Protein AF-A0AAV8HLK8-F1 (afdb_monomer)

InterPro domains:
  IPR004843 Calcineurin-like, phosphoesterase domain [PF00149] (134-320)
  IPR008963 Purple acid phosphatase-like, N-terminal [SSF49363] (26-127)
  IPR015914 Purple acid phosphatase, N-terminal [PF16656] (38-125)
  IPR029052 Metallo-dependent phosphatase-like [G3DSA:3.60.21.10] (129-320)
  IPR029052 Metallo-dependent phosphatase-like [SSF56300] (132-320)
  IPR039331 Purple acid phosphatase-like [PTHR22953] (13-319)
  IPR041792 Purple acid phosphatase, metallophosphatase domain [cd00839] (131-320)

Secondary structure (DSSP, 8-state):
------------------PPPPPPPBP-PPP-S-TTS-EEEEEEEETTTEEEEEEEES-TTS--EEEEESBTTB--EEEE-EEE--EETTEE--EEEEEEE-S--TT-EEEEEETT-S--EEEEPPPSSS---EEE--S--SBHHHHHHHHHHTTS--SEEEEES--S--TT-THHHHHHHHHHHHHHTTS-EEEE--GGGT---TT-TT--TTHHHHHH---STTTTT-S-TTSEEEEETTTEEEEE--TTS--STTSHHHHHHHHHHTT--TTT--EEEEE-SS-SS--SSTTTTTTHHHHHHHHHHHHHTT-SEEE----

Organism: NCBI:txid906938

Foldseek 3Di:
DDDDDDDDDPPPPPPDDDDDDPDFAFFFADDPDDQLAWALWFWADAAQQKIKTKTFGQPPPQFLKKFKDQDPPDGPDMWGFDWDWDDQPPDTGGIMHITIDDSHDAQGKMWMDGSPDDDIDIAHHHHLADDAFEAEDELQAGGPVNVVVVVVVVVPPHAEYEYEENQHLCLSVVSSVRRSSRRCCVPRNHHHYAYAYDPSQQSDDPVDPVDHGNRSVCNRPQHNAVVQVQPDSRWGWHDGNQAAIETRHHPPADQACVDSRVVSLLVSLVPDDCVRHVAYEYEHEQDCDDPDPFSPNVCVVNCVHCVVVCVVSVHPYYDYDRD

Structure (mmCIF, N/CA/C/O backbone):
data_AF-A0AAV8HLK8-F1
#
_entry.id   AF-A0AAV8HLK8-F1
#
loop_
_atom_site.group_PDB
_atom_site.id
_atom_site.type_symbol
_atom_site.label_atom_id
_atom_site.label_alt_id
_atom_site.label_comp_id
_atom_site.label_asym_id
_atom_site.label_entity_id
_atom_site.label_seq_id
_atom_site.pdbx_PDB_ins_code
_atom_site.Cartn_x
_atom_site.Cartn_y
_atom_site.Cartn_z
_atom_site.occupancy
_atom_site.B_iso_or_equiv
_atom_site.auth_seq_id
_atom_site.auth_comp_id
_atom_site.auth_asym_id
_atom_site.auth_atom_id
_atom_site.pdbx_PDB_model_num
ATOM 1 N N . MET A 1 1 ? -25.609 31.700 -64.195 1.00 39.34 1 MET A N 1
ATOM 2 C CA . MET A 1 1 ? -24.308 32.036 -63.582 1.00 39.34 1 MET A CA 1
ATOM 3 C C . MET A 1 1 ? -24.494 31.897 -62.074 1.00 39.34 1 MET A C 1
ATOM 5 O O . MET A 1 1 ? -25.067 32.785 -61.464 1.00 39.34 1 MET A O 1
ATOM 9 N N . PHE A 1 2 ? -24.184 30.725 -61.515 1.00 29.78 2 PHE A N 1
ATOM 10 C CA . PHE A 1 2 ? -24.300 30.436 -60.078 1.00 29.78 2 PHE A CA 1
ATOM 11 C C . PHE A 1 2 ? -22.928 30.661 -59.426 1.00 29.78 2 PHE A C 1
ATOM 13 O O . PHE A 1 2 ? -21.954 30.119 -59.953 1.00 29.78 2 PHE A O 1
ATOM 20 N N . PRO A 1 3 ? -22.806 31.422 -58.325 1.00 41.50 3 PRO A N 1
ATOM 21 C CA . PRO A 1 3 ? -21.553 31.499 -57.595 1.00 41.50 3 PRO A CA 1
ATOM 22 C C . PRO A 1 3 ? -21.452 30.303 -56.642 1.00 41.50 3 PRO A C 1
ATOM 24 O O . PRO A 1 3 ? -22.324 30.074 -55.806 1.00 41.50 3 PRO A O 1
ATOM 27 N N . ILE A 1 4 ? -20.382 29.526 -56.791 1.00 39.03 4 ILE A N 1
ATOM 28 C CA . ILE A 1 4 ? -19.989 28.480 -55.847 1.00 39.03 4 ILE A CA 1
ATOM 29 C C . ILE A 1 4 ? -19.306 29.180 -54.669 1.00 39.03 4 ILE A C 1
ATOM 31 O O . ILE A 1 4 ? -18.246 29.784 -54.832 1.00 39.03 4 ILE A O 1
ATOM 35 N N . LEU A 1 5 ? -19.929 29.126 -53.493 1.00 34.62 5 LEU A N 1
ATOM 36 C CA . LEU A 1 5 ? -19.349 29.608 -52.244 1.00 34.62 5 LEU A CA 1
ATOM 37 C C . LEU A 1 5 ? -18.450 28.502 -51.673 1.00 34.62 5 LEU A C 1
ATOM 39 O O . LEU A 1 5 ? -18.944 27.480 -51.200 1.00 34.62 5 LEU A O 1
ATOM 43 N N . TYR A 1 6 ? -17.132 28.687 -51.728 1.00 36.38 6 TYR A N 1
ATOM 44 C CA . TYR A 1 6 ? -16.192 27.824 -51.014 1.00 36.38 6 TYR A CA 1
ATOM 45 C C . TYR A 1 6 ? -16.222 28.181 -49.523 1.00 36.38 6 TYR A C 1
ATOM 47 O O . TYR A 1 6 ? -15.690 29.213 -49.116 1.00 36.38 6 TYR A O 1
ATOM 55 N N . LEU A 1 7 ? -16.841 27.328 -48.704 1.00 39.91 7 LEU A N 1
ATOM 56 C CA . LEU A 1 7 ? -16.632 27.346 -47.258 1.00 39.91 7 LEU A CA 1
ATOM 57 C C . LEU A 1 7 ? -15.252 26.749 -46.956 1.00 39.91 7 LEU A C 1
ATOM 59 O O . LEU A 1 7 ? -15.049 25.539 -47.039 1.00 39.91 7 LEU A O 1
ATOM 63 N N . LEU A 1 8 ? -14.304 27.611 -46.595 1.00 37.50 8 LEU A N 1
ATOM 64 C CA . LEU A 1 8 ? -13.069 27.215 -45.927 1.00 37.50 8 LEU A CA 1
ATOM 65 C C . LEU A 1 8 ? -13.411 26.804 -44.490 1.00 37.50 8 LEU A C 1
ATOM 67 O O . LEU A 1 8 ? -13.633 27.651 -43.627 1.00 37.50 8 LEU A O 1
ATOM 71 N N . PHE A 1 9 ? -13.453 25.498 -44.233 1.00 41.06 9 PHE A N 1
ATOM 72 C CA . PHE A 1 9 ? -13.377 24.975 -42.873 1.00 41.06 9 PHE A CA 1
ATOM 73 C C . PHE A 1 9 ? -11.948 25.180 -42.366 1.00 41.06 9 PHE A C 1
ATOM 75 O O . PHE A 1 9 ? -11.034 24.449 -42.739 1.00 41.06 9 PHE A O 1
ATOM 82 N N . ALA A 1 10 ? -11.749 26.187 -41.518 1.00 41.44 10 ALA A N 1
ATOM 83 C CA . ALA A 1 10 ? -10.557 26.264 -40.692 1.00 41.44 10 ALA A CA 1
ATOM 84 C C . ALA A 1 10 ? -10.666 25.177 -39.615 1.00 41.44 10 ALA A C 1
ATOM 86 O O . ALA A 1 10 ? -11.331 25.351 -38.595 1.00 41.44 10 ALA A O 1
ATOM 87 N N . THR A 1 11 ? -10.040 24.027 -39.852 1.00 46.44 11 THR A N 1
ATOM 88 C CA . THR A 1 11 ? -9.737 23.073 -38.787 1.00 46.44 11 THR A CA 1
ATOM 89 C C . THR A 1 11 ? -8.757 23.745 -37.835 1.00 46.44 11 THR A C 1
ATOM 91 O O . THR A 1 11 ? -7.576 23.890 -38.152 1.00 46.44 11 THR A O 1
ATOM 94 N N . VAL A 1 12 ? -9.244 24.178 -36.673 1.00 43.91 12 VAL A N 1
ATOM 95 C CA . VAL A 1 12 ? -8.377 24.510 -35.542 1.00 43.91 12 VAL A CA 1
ATOM 96 C C . VAL A 1 12 ? -7.781 23.191 -35.061 1.00 43.91 12 VAL A C 1
ATOM 98 O O . VAL A 1 12 ? -8.391 22.456 -34.290 1.00 43.91 12 VAL A O 1
ATOM 101 N N . LEU A 1 13 ? -6.602 22.852 -35.582 1.00 45.31 13 LEU A N 1
ATOM 102 C CA . LEU A 1 13 ? -5.735 21.857 -34.969 1.00 45.31 13 LEU A CA 1
ATOM 103 C C . LEU A 1 13 ? -5.284 22.450 -33.637 1.00 45.31 13 LEU A C 1
ATOM 105 O O . LEU A 1 13 ? -4.469 23.372 -33.599 1.00 45.31 13 LEU A O 1
ATOM 109 N N . CYS A 1 14 ? -5.861 21.963 -32.544 1.00 45.97 14 CYS A N 1
ATOM 110 C CA . CYS A 1 14 ? -5.407 22.299 -31.205 1.00 45.97 14 CYS A CA 1
ATOM 111 C C . CYS A 1 14 ? -4.072 21.570 -30.961 1.00 45.97 14 CYS A C 1
ATOM 113 O O . CYS A 1 14 ? -4.032 20.526 -30.324 1.00 45.97 14 CYS A O 1
ATOM 115 N N . ASN A 1 15 ? -2.977 22.105 -31.510 1.00 52.34 15 ASN A N 1
ATOM 116 C CA . ASN A 1 15 ? -1.601 21.691 -31.213 1.00 52.34 15 ASN A CA 1
ATOM 117 C C . ASN A 1 15 ? -1.165 22.256 -29.849 1.00 52.34 15 ASN A C 1
ATOM 119 O O . ASN A 1 15 ? -0.221 23.038 -29.761 1.00 52.34 15 ASN A O 1
ATOM 123 N N . GLY A 1 16 ? -1.890 21.927 -28.783 1.00 57.03 16 GLY A N 1
ATOM 124 C CA . GLY A 1 16 ? -1.427 22.205 -27.429 1.00 57.03 16 GLY A CA 1
ATOM 125 C C . GLY A 1 16 ? -0.649 21.004 -26.919 1.00 57.03 16 GLY A C 1
ATOM 126 O O . GLY A 1 16 ? -1.273 20.028 -26.514 1.00 57.03 16 GLY A O 1
ATOM 127 N N . GLU A 1 17 ? 0.686 21.053 -26.935 1.00 68.38 17 GLU A N 1
ATOM 128 C CA . GLU A 1 17 ? 1.472 20.151 -26.086 1.00 68.38 17 GLU A CA 1
ATOM 129 C C . GLU A 1 17 ? 1.005 20.336 -24.636 1.00 68.38 17 GLU A C 1
ATOM 131 O O . GLU A 1 17 ? 0.860 21.466 -24.158 1.00 68.38 17 GLU A O 1
ATOM 136 N N . PHE A 1 18 ? 0.725 19.233 -23.938 1.00 73.75 18 PHE A N 1
ATOM 137 C CA . PHE A 1 18 ? 0.420 19.290 -22.515 1.00 73.75 18 PHE A CA 1
ATOM 138 C C . PHE A 1 18 ? 1.648 19.832 -21.775 1.00 73.75 18 PHE A C 1
ATOM 140 O O . PHE A 1 18 ? 2.677 19.165 -21.682 1.00 73.75 18 PHE A O 1
ATOM 147 N N . MET A 1 19 ? 1.546 21.050 -21.247 1.00 75.19 19 MET A N 1
ATOM 148 C CA . MET A 1 19 ? 2.549 21.597 -20.341 1.00 75.19 19 MET A CA 1
ATOM 149 C C . MET A 1 19 ? 2.192 21.194 -18.915 1.00 75.19 19 MET A C 1
ATOM 151 O O . MET A 1 19 ? 1.148 21.596 -18.396 1.00 75.19 19 MET A O 1
ATOM 155 N N . ARG A 1 20 ? 3.076 20.419 -18.277 1.00 78.62 20 ARG A N 1
ATOM 156 C CA . ARG A 1 20 ? 2.949 20.057 -16.861 1.00 78.62 20 ARG A CA 1
ATOM 157 C C . ARG A 1 20 ? 2.816 21.342 -16.026 1.00 78.62 20 ARG A C 1
ATOM 159 O O . ARG A 1 20 ? 3.667 22.228 -16.159 1.00 78.62 20 ARG A O 1
ATOM 166 N N . PRO A 1 21 ? 1.779 21.475 -15.177 1.00 83.06 21 PRO A 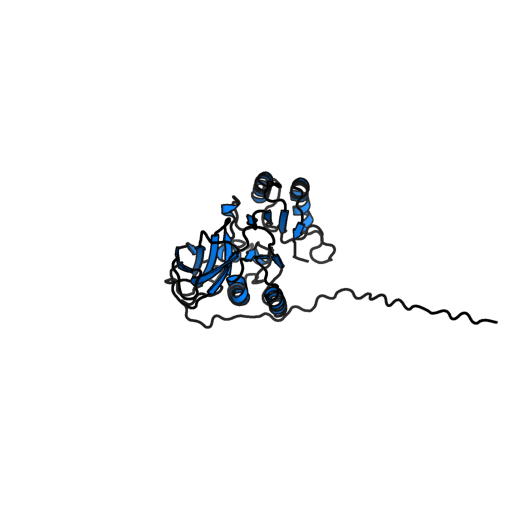N 1
ATOM 167 C CA . PRO A 1 21 ? 1.672 22.619 -14.283 1.00 83.06 21 PRO A CA 1
ATOM 168 C C . PRO A 1 21 ? 2.873 22.657 -13.326 1.00 83.06 21 PRO A C 1
ATOM 170 O O . PRO A 1 21 ? 3.475 21.615 -13.046 1.00 83.06 21 PRO A O 1
ATOM 173 N N . PRO A 1 22 ? 3.243 23.841 -12.809 1.00 87.88 22 PRO A N 1
ATOM 174 C CA . PRO A 1 22 ? 4.327 23.937 -11.844 1.00 87.88 22 PRO A CA 1
ATOM 175 C C . PRO A 1 22 ? 4.029 23.087 -10.594 1.00 87.88 22 PRO A C 1
ATOM 177 O O . PRO A 1 22 ? 2.856 22.854 -10.267 1.00 87.88 22 PRO A O 1
ATOM 180 N N . PRO A 1 23 ? 5.074 22.649 -9.867 1.00 87.06 23 PRO A N 1
ATOM 181 C CA . PRO A 1 23 ? 4.901 21.946 -8.603 1.00 87.06 23 PRO A CA 1
ATOM 182 C C . PRO A 1 23 ? 3.982 22.725 -7.659 1.00 87.06 23 PRO A C 1
ATOM 184 O O . PRO A 1 23 ? 4.124 23.939 -7.496 1.00 87.06 23 PRO A O 1
ATOM 187 N N . GLY A 1 24 ? 3.026 22.019 -7.058 1.00 90.19 24 GLY A N 1
ATOM 188 C CA . GLY A 1 24 ? 2.086 22.607 -6.110 1.00 90.19 24 GLY A CA 1
ATOM 189 C C . GLY A 1 24 ? 2.772 22.966 -4.799 1.00 90.19 24 GLY A C 1
ATOM 190 O O . GLY A 1 24 ? 3.819 22.415 -4.446 1.00 90.19 24 GLY A O 1
ATOM 191 N N . LYS A 1 25 ? 2.170 23.873 -4.033 1.00 95.69 25 LYS A N 1
ATOM 192 C CA . LYS A 1 25 ? 2.668 24.209 -2.694 1.00 95.69 25 LYS A CA 1
ATOM 193 C C . LYS A 1 25 ? 2.577 23.003 -1.766 1.00 95.69 25 LYS A C 1
ATOM 195 O O . LYS A 1 25 ? 1.532 22.363 -1.677 1.00 95.69 25 LYS A O 1
ATOM 200 N N . MET A 1 26 ? 3.662 22.737 -1.045 1.00 96.31 26 MET A N 1
ATOM 201 C CA . MET A 1 26 ? 3.725 21.683 -0.034 1.00 96.31 26 MET A CA 1
ATOM 202 C C . MET A 1 26 ? 2.791 21.989 1.145 1.00 96.31 26 MET A C 1
ATOM 204 O O . MET A 1 26 ? 2.753 23.113 1.650 1.00 96.31 26 MET A O 1
ATOM 208 N N . ILE A 1 27 ? 2.068 20.972 1.603 1.00 96.81 27 ILE A N 1
ATOM 209 C CA . ILE A 1 27 ? 1.189 21.002 2.768 1.00 96.81 27 ILE A CA 1
ATOM 210 C C . ILE A 1 27 ? 1.916 20.332 3.930 1.00 96.81 27 ILE A C 1
ATOM 212 O O . ILE A 1 27 ? 2.288 19.167 3.859 1.00 96.81 27 ILE A O 1
ATOM 216 N N . LEU A 1 28 ? 2.097 21.072 5.025 1.00 96.38 28 LEU A N 1
ATOM 217 C CA . LEU A 1 28 ? 2.733 20.570 6.242 1.00 96.38 28 LEU A CA 1
ATOM 218 C C . LEU A 1 28 ? 1.700 20.423 7.357 1.00 96.38 28 LEU A C 1
ATOM 220 O O . LEU A 1 28 ? 1.481 21.343 8.150 1.00 96.38 28 LEU A O 1
ATOM 224 N N . THR A 1 29 ? 1.078 19.251 7.438 1.00 94.94 29 THR A N 1
ATOM 225 C CA . THR A 1 29 ? 0.110 18.944 8.496 1.00 94.94 29 THR A CA 1
ATOM 226 C C . THR A 1 29 ? 0.846 18.705 9.813 1.00 94.94 29 THR A C 1
ATOM 228 O O . THR A 1 29 ? 1.696 17.816 9.910 1.00 94.94 29 THR A O 1
ATOM 231 N N . ARG A 1 30 ? 0.553 19.504 10.846 1.00 91.69 30 ARG A N 1
ATOM 232 C CA . ARG A 1 30 ? 1.184 19.416 12.178 1.00 91.69 30 ARG A CA 1
ATOM 233 C C . ARG A 1 30 ? 0.368 18.536 13.125 1.00 91.69 30 ARG A C 1
ATOM 235 O O . ARG A 1 30 ? -0.841 18.429 12.973 1.00 91.69 30 ARG A O 1
ATOM 242 N N . HIS A 1 31 ? 1.033 17.948 14.119 1.00 88.81 31 HIS A N 1
ATOM 243 C CA . HIS A 1 31 ? 0.356 17.301 15.246 1.00 88.81 31 HIS A CA 1
ATOM 244 C C . HIS A 1 31 ? -0.018 18.365 16.280 1.00 88.81 31 HIS A C 1
ATOM 246 O O . HIS A 1 31 ? 0.868 19.081 16.747 1.00 88.81 31 HIS A O 1
ATOM 252 N N . ALA A 1 32 ? -1.305 18.497 16.599 1.00 83.19 32 ALA A N 1
ATOM 253 C CA . ALA A 1 32 ? -1.806 19.485 17.562 1.00 83.19 32 ALA A CA 1
ATOM 254 C C . ALA A 1 32 ? -2.221 18.864 18.908 1.00 83.19 32 ALA A C 1
ATOM 256 O O . ALA A 1 32 ? -2.439 19.591 19.874 1.00 83.19 32 ALA A O 1
ATOM 257 N N . GLU A 1 33 ? -2.303 17.536 18.971 1.00 89.56 33 GLU A N 1
ATOM 258 C CA . GLU A 1 33 ? -2.840 16.803 20.113 1.00 89.56 33 GLU A CA 1
ATOM 259 C C . GLU A 1 33 ? -1.757 16.374 21.113 1.00 89.56 33 GLU A C 1
ATOM 261 O O . GLU A 1 33 ? -0.551 16.538 20.902 1.00 89.56 33 GLU A O 1
ATOM 266 N N . SER A 1 34 ? -2.194 15.786 22.229 1.00 91.00 34 SER A N 1
ATOM 267 C CA . SER A 1 34 ? -1.297 15.225 23.246 1.00 91.00 34 SER A CA 1
ATOM 268 C C . SER A 1 34 ? -0.352 14.145 22.685 1.00 91.00 34 SER A C 1
ATOM 270 O O . SER A 1 34 ? -0.604 13.534 21.645 1.00 91.00 34 SER A O 1
ATOM 272 N N . SER A 1 35 ? 0.749 13.873 23.394 1.00 93.19 35 SER A N 1
ATOM 273 C CA . SER A 1 35 ? 1.762 12.889 22.974 1.00 93.19 35 SER A CA 1
ATOM 274 C C . SER A 1 35 ? 1.247 11.447 22.914 1.00 93.19 35 SER A C 1
ATOM 276 O O . SER A 1 35 ? 1.833 10.623 22.208 1.00 93.19 35 SER A O 1
ATOM 278 N N . SER A 1 36 ? 0.179 11.136 23.651 1.00 93.94 36 SER A N 1
ATOM 279 C CA . SER A 1 36 ? -0.488 9.835 23.628 1.00 93.94 36 SER A CA 1
ATOM 280 C C . SER A 1 36 ? -1.541 9.719 22.528 1.00 93.94 36 SER A C 1
ATOM 282 O O . SER A 1 36 ? -1.936 8.600 22.217 1.00 93.94 36 SER A O 1
ATOM 284 N N . TYR A 1 37 ? -1.994 10.830 21.937 1.00 95.69 37 TYR A N 1
ATOM 285 C CA . TYR A 1 37 ? -3.048 10.804 20.926 1.00 95.69 37 TYR A CA 1
ATOM 286 C C . TYR A 1 37 ? -2.560 10.095 19.643 1.00 95.69 37 TYR A C 1
ATOM 288 O O . TYR A 1 37 ? -1.488 10.454 19.135 1.00 95.69 37 TYR A O 1
ATOM 296 N N . PRO A 1 38 ? -3.309 9.103 19.117 1.00 96.81 38 PRO A N 1
ATOM 297 C CA . PRO A 1 38 ? -2.978 8.425 17.865 1.00 96.81 38 PRO A CA 1
ATOM 298 C C . PRO A 1 38 ? -2.948 9.399 16.688 1.00 96.81 38 PRO A C 1
ATOM 300 O O . PRO A 1 38 ? -3.881 10.163 16.489 1.00 96.81 38 PRO A O 1
ATOM 303 N N . GLN A 1 39 ? -1.893 9.352 15.885 1.00 97.44 39 GLN A N 1
ATOM 304 C CA . GLN A 1 39 ? -1.786 10.125 14.648 1.00 97.44 39 GLN A CA 1
ATOM 305 C C . GLN A 1 39 ? -1.316 9.236 13.505 1.00 97.44 39 GLN A C 1
ATOM 307 O O . GLN A 1 39 ? -0.765 8.156 13.730 1.00 97.44 39 GLN A O 1
ATOM 312 N N . GLN A 1 40 ? -1.449 9.744 12.285 1.00 98.31 40 GLN A N 1
ATOM 313 C CA . GLN A 1 40 ? -1.095 9.045 11.057 1.00 98.31 40 GLN A CA 1
ATOM 314 C C . GLN A 1 40 ? -1.850 7.716 10.952 1.00 98.31 40 GLN A C 1
ATOM 316 O O . GLN A 1 40 ? -1.275 6.704 10.554 1.00 98.31 40 GLN A O 1
ATOM 321 N N . VAL A 1 41 ? -3.114 7.701 11.386 1.00 98.62 41 VAL A N 1
ATOM 322 C CA . VAL A 1 41 ? -3.927 6.483 11.409 1.00 98.62 41 VAL A CA 1
ATOM 323 C C . VAL A 1 41 ? -4.226 6.053 9.977 1.00 98.62 41 VAL A C 1
ATOM 325 O O . VAL A 1 41 ? -4.739 6.832 9.175 1.00 98.62 41 VAL A O 1
ATOM 328 N N . HIS A 1 42 ? -3.910 4.807 9.653 1.00 98.88 42 HIS A N 1
ATOM 329 C CA . HIS A 1 42 ? -4.170 4.228 8.341 1.00 98.88 42 HIS A CA 1
ATOM 330 C C . HIS A 1 42 ? -4.445 2.731 8.447 1.00 98.88 42 HIS A C 1
ATOM 332 O O . HIS A 1 42 ? -4.055 2.086 9.426 1.00 98.88 42 HIS A O 1
ATOM 338 N N . ILE A 1 43 ? -5.133 2.192 7.442 1.00 98.81 43 ILE A N 1
ATOM 339 C CA . ILE A 1 43 ? -5.494 0.780 7.383 1.00 98.81 43 ILE A CA 1
ATOM 340 C C . ILE A 1 43 ? -5.049 0.116 6.076 1.00 98.81 43 ILE A C 1
ATOM 342 O O . ILE A 1 43 ? -5.008 0.756 5.025 1.00 98.81 43 ILE A O 1
ATOM 346 N N . SER A 1 44 ? -4.737 -1.176 6.139 1.00 98.62 44 SER A N 1
ATOM 347 C CA . SER A 1 44 ? -4.434 -2.019 4.976 1.00 98.62 44 SER A CA 1
ATOM 348 C C . SER A 1 44 ? -5.053 -3.405 5.132 1.00 98.62 44 SER A C 1
ATOM 350 O O . SER A 1 44 ? -5.180 -3.918 6.246 1.00 98.62 44 SER A O 1
ATOM 352 N N . ALA A 1 45 ? -5.465 -4.016 4.020 1.00 97.94 45 ALA A N 1
ATOM 353 C CA . ALA A 1 45 ? -6.018 -5.364 4.043 1.00 97.94 45 ALA A CA 1
ATOM 354 C C . ALA A 1 45 ? -4.915 -6.383 4.355 1.00 97.94 45 ALA A C 1
ATOM 356 O O . ALA A 1 45 ? -3.789 -6.266 3.866 1.00 97.94 45 ALA A O 1
ATOM 357 N N . VAL A 1 46 ? -5.240 -7.384 5.170 1.00 95.75 46 VAL A N 1
ATOM 358 C CA . VAL A 1 46 ? -4.330 -8.479 5.506 1.00 95.75 46 VAL A CA 1
ATOM 359 C C . VAL A 1 46 ? -5.111 -9.784 5.465 1.00 95.75 46 VAL A C 1
ATOM 361 O O . VAL A 1 46 ? -6.051 -9.970 6.227 1.00 95.75 46 VAL A O 1
ATOM 364 N N . GLY A 1 47 ? -4.744 -10.694 4.565 1.00 88.88 47 GLY A N 1
ATOM 365 C CA . GLY A 1 47 ? -5.550 -11.892 4.321 1.00 88.88 47 GLY A CA 1
ATOM 366 C C . GLY A 1 47 ? -6.944 -11.564 3.765 1.00 88.88 47 GLY A C 1
ATOM 367 O O . GLY A 1 47 ? -7.154 -10.515 3.161 1.00 88.88 47 GLY A O 1
ATOM 368 N N . THR A 1 48 ? -7.894 -12.482 3.945 1.00 87.69 48 THR A N 1
ATOM 369 C CA . THR A 1 48 ? -9.227 -12.414 3.314 1.00 87.69 48 THR A CA 1
ATOM 370 C C . THR A 1 48 ? -10.269 -11.636 4.114 1.00 87.69 48 THR A C 1
ATOM 372 O O . THR A 1 48 ? -11.244 -11.150 3.549 1.00 87.69 48 THR A O 1
ATOM 375 N N . ASP A 1 49 ? -10.099 -11.558 5.430 1.00 95.12 49 ASP A N 1
ATOM 376 C CA . ASP A 1 49 ? -11.100 -11.063 6.381 1.00 95.12 49 ASP A CA 1
ATOM 377 C C . ASP A 1 49 ? -10.469 -10.304 7.558 1.00 95.12 49 ASP A C 1
ATOM 379 O O . ASP A 1 49 ? -11.135 -10.054 8.560 1.00 95.12 49 ASP A O 1
ATOM 383 N N . HIS A 1 50 ? -9.194 -9.919 7.459 1.00 97.81 50 HIS A N 1
ATOM 384 C CA . HIS A 1 50 ? -8.539 -9.090 8.465 1.00 97.81 50 HIS A CA 1
ATOM 385 C C . HIS A 1 50 ? -8.105 -7.746 7.880 1.00 97.81 50 HIS A C 1
ATOM 387 O O . HIS A 1 50 ? -7.847 -7.579 6.685 1.00 97.81 50 HIS A O 1
ATOM 393 N N . MET A 1 51 ? -8.018 -6.761 8.765 1.00 98.44 51 MET A N 1
ATOM 394 C CA . MET A 1 51 ? -7.504 -5.432 8.465 1.00 98.44 51 MET A CA 1
ATOM 395 C C . MET A 1 51 ? -6.369 -5.133 9.437 1.00 98.44 51 MET A C 1
ATOM 397 O O . MET A 1 51 ? -6.468 -5.429 10.627 1.00 98.44 51 MET A O 1
ATOM 401 N N . ARG A 1 52 ? -5.284 -4.533 8.962 1.00 98.75 52 ARG A N 1
ATOM 402 C CA . ARG A 1 52 ? -4.245 -3.975 9.822 1.00 98.75 52 ARG A CA 1
ATOM 403 C C . ARG A 1 52 ? -4.556 -2.517 10.078 1.00 98.75 52 ARG A C 1
ATOM 405 O O . ARG A 1 52 ? -4.692 -1.744 9.139 1.00 98.75 52 ARG A O 1
ATOM 412 N N . VAL A 1 53 ? -4.635 -2.148 11.348 1.00 98.81 53 VAL A N 1
ATOM 413 C CA . VAL A 1 53 ? -4.722 -0.763 11.803 1.00 98.81 53 VAL A CA 1
ATOM 414 C C . VAL A 1 53 ? -3.344 -0.328 12.271 1.00 98.81 53 VAL A C 1
ATOM 416 O O . VAL A 1 53 ? -2.759 -0.938 13.170 1.00 98.81 53 VAL A O 1
ATOM 419 N N . SER A 1 54 ? -2.845 0.744 11.670 1.00 98.88 54 SER A N 1
ATOM 420 C CA . SER A 1 54 ? -1.538 1.314 11.963 1.00 98.88 54 SER A CA 1
ATOM 421 C C . SER A 1 54 ? -1.675 2.760 12.420 1.00 98.88 54 SER A C 1
ATOM 423 O O . SER A 1 54 ? -2.496 3.511 11.897 1.00 98.88 54 SER A O 1
ATOM 425 N N . TRP A 1 55 ? -0.881 3.162 13.408 1.00 98.69 55 TRP A N 1
ATOM 426 C CA . TRP A 1 55 ? -0.826 4.545 13.890 1.00 98.69 55 TRP A CA 1
ATOM 427 C C . TRP A 1 55 ? 0.504 4.825 14.585 1.00 98.69 55 TRP A C 1
ATOM 429 O O . TRP A 1 55 ? 1.280 3.913 14.869 1.00 98.69 55 TRP A O 1
ATOM 439 N N . ILE A 1 56 ? 0.767 6.092 14.893 1.00 98.44 56 ILE A N 1
ATOM 440 C CA . ILE A 1 56 ? 1.970 6.529 15.600 1.00 98.44 56 ILE A CA 1
ATOM 441 C C . ILE A 1 56 ? 1.585 7.279 16.874 1.00 98.44 56 ILE A C 1
ATOM 443 O O . ILE A 1 56 ? 0.625 8.048 16.883 1.00 98.44 56 ILE A O 1
ATOM 447 N N . THR A 1 57 ? 2.358 7.096 17.944 1.00 97.69 57 THR A N 1
ATOM 448 C CA . THR A 1 57 ? 2.324 7.959 19.133 1.00 97.69 57 THR A CA 1
ATOM 449 C C . THR A 1 57 ? 3.722 8.443 19.504 1.00 97.69 57 THR A C 1
ATOM 451 O O . THR A 1 57 ? 4.741 7.815 19.202 1.00 97.69 57 THR A O 1
ATOM 454 N N . THR A 1 58 ? 3.797 9.588 20.180 1.00 95.81 58 THR A N 1
ATOM 455 C CA . THR A 1 58 ? 5.060 10.063 20.764 1.00 95.81 58 THR A CA 1
ATOM 456 C C . THR A 1 58 ? 5.291 9.441 22.144 1.00 95.81 58 THR A C 1
ATOM 458 O O . THR A 1 58 ? 6.430 9.145 22.510 1.00 95.81 58 THR A O 1
ATOM 461 N N . ASP A 1 59 ? 4.225 9.201 22.915 1.00 95.12 59 ASP A N 1
ATOM 462 C CA . ASP A 1 59 ? 4.302 8.503 24.198 1.00 95.12 59 ASP A CA 1
ATOM 463 C C . ASP A 1 59 ? 4.468 6.989 24.002 1.00 95.12 59 ASP A C 1
ATOM 465 O O . ASP A 1 59 ? 3.537 6.261 23.651 1.00 95.12 59 ASP A O 1
ATOM 469 N N . LYS A 1 60 ? 5.667 6.496 24.322 1.00 93.75 60 LYS A N 1
ATOM 470 C CA . LYS A 1 60 ? 6.041 5.083 24.178 1.00 93.75 60 LYS A CA 1
ATOM 471 C C . LYS A 1 60 ? 5.247 4.129 25.083 1.00 93.75 60 LYS A C 1
ATOM 473 O O . LYS A 1 60 ? 5.285 2.915 24.860 1.00 93.75 60 LYS A O 1
ATOM 478 N N . ARG A 1 61 ? 4.537 4.649 26.091 1.00 95.12 61 ARG A N 1
ATOM 479 C CA . ARG A 1 61 ? 3.728 3.866 27.041 1.00 95.12 61 ARG A CA 1
ATOM 480 C C . ARG A 1 61 ? 2.354 3.491 26.492 1.00 95.12 61 ARG A C 1
ATOM 482 O O . ARG A 1 61 ? 1.721 2.608 27.062 1.00 95.12 61 ARG A O 1
ATOM 489 N N . VAL A 1 62 ? 1.901 4.119 25.402 1.00 96.81 62 VAL A N 1
ATOM 490 C CA . VAL A 1 62 ? 0.624 3.761 24.769 1.00 96.81 62 VAL A CA 1
ATOM 491 C C . VAL A 1 62 ? 0.679 2.295 24.312 1.00 96.81 62 VAL A C 1
ATOM 493 O O . VAL A 1 62 ? 1.676 1.889 23.700 1.00 96.81 62 VAL A O 1
ATOM 496 N N . PRO A 1 63 ? -0.329 1.465 24.629 1.00 97.69 63 PRO A N 1
ATOM 497 C CA . PRO A 1 63 ? -0.358 0.071 24.198 1.00 97.69 63 PRO A CA 1
ATOM 498 C C . PRO A 1 63 ? -0.709 -0.056 22.707 1.00 97.69 63 PRO A C 1
ATOM 500 O O . PRO A 1 63 ? -1.457 0.753 22.167 1.00 97.69 63 PRO A O 1
ATOM 503 N N . SER A 1 64 ? -0.212 -1.103 22.045 1.00 98.44 64 SER A N 1
ATOM 504 C CA . SER A 1 64 ? -0.640 -1.491 20.690 1.00 98.44 64 SER A CA 1
ATOM 505 C C . SER A 1 64 ? -1.942 -2.288 20.761 1.00 98.44 64 SER A C 1
ATOM 507 O O . SER A 1 64 ? -1.940 -3.500 20.573 1.00 98.44 64 SER A O 1
ATOM 509 N N . ILE A 1 65 ? -3.043 -1.624 21.111 1.00 98.50 65 ILE A N 1
ATOM 510 C CA . ILE A 1 65 ? -4.367 -2.248 21.234 1.00 98.50 65 ILE A CA 1
ATOM 511 C C . ILE A 1 65 ? -5.356 -1.520 20.333 1.00 98.50 65 ILE A C 1
ATOM 513 O O . ILE A 1 65 ? -5.349 -0.291 20.291 1.00 98.50 65 ILE A O 1
ATOM 517 N N . VAL A 1 66 ? -6.218 -2.278 19.663 1.00 98.69 66 VAL A N 1
ATOM 518 C CA . VAL A 1 66 ? -7.400 -1.757 18.973 1.00 98.69 66 VAL A CA 1
ATOM 519 C C . VAL A 1 66 ? -8.643 -2.326 19.639 1.00 98.69 66 VAL A C 1
ATOM 521 O O . VAL A 1 66 ? -8.737 -3.530 19.868 1.00 98.69 66 VAL A O 1
ATOM 524 N N . GLU A 1 67 ? -9.580 -1.452 19.974 1.00 98.38 67 GLU A N 1
ATOM 525 C CA . GLU A 1 67 ? -10.931 -1.796 20.428 1.00 98.38 67 GLU A CA 1
ATOM 526 C C . GLU A 1 67 ? -11.868 -1.506 19.258 1.00 98.38 67 GLU A C 1
ATOM 528 O O . GLU A 1 67 ? -11.768 -0.426 18.678 1.00 98.38 67 GLU A O 1
ATOM 533 N N . TYR A 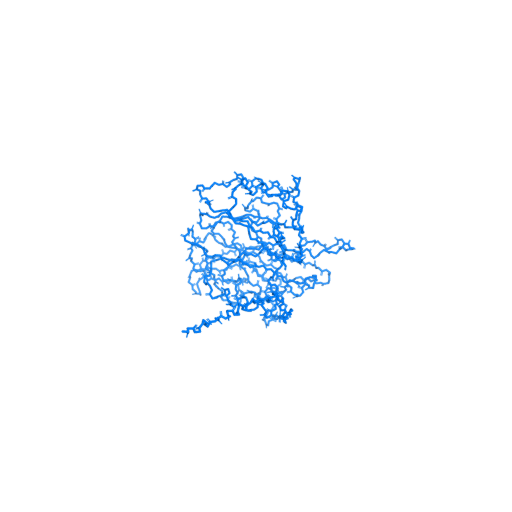1 68 ? -12.706 -2.462 18.856 1.00 98.56 68 TYR A N 1
ATOM 534 C CA . TYR A 1 68 ? -13.540 -2.328 17.663 1.00 98.56 68 TYR A CA 1
ATOM 535 C C . TYR A 1 68 ? -14.884 -3.053 17.787 1.00 98.56 68 TYR A C 1
ATOM 537 O O . TYR A 1 68 ? -15.042 -3.990 18.569 1.00 98.56 68 TYR A O 1
ATOM 545 N N . GLY A 1 69 ? -15.861 -2.594 17.011 1.00 98.38 69 GLY A N 1
ATOM 546 C CA . GLY A 1 69 ? -17.226 -3.112 16.980 1.00 98.38 69 GLY A CA 1
ATOM 547 C C . GLY A 1 69 ? -17.993 -2.570 15.777 1.00 98.38 69 GLY A C 1
ATOM 548 O O . GLY A 1 69 ? -17.475 -1.754 15.017 1.00 98.38 69 GLY A O 1
ATOM 549 N N . THR A 1 70 ? -19.216 -3.046 15.572 1.00 98.38 70 THR A N 1
ATOM 550 C CA . THR A 1 70 ? -20.081 -2.623 14.454 1.00 98.38 70 THR A CA 1
ATOM 551 C C . THR A 1 70 ? -20.999 -1.454 14.806 1.00 98.38 70 THR A C 1
ATOM 553 O O . THR A 1 70 ? -21.579 -0.845 13.913 1.0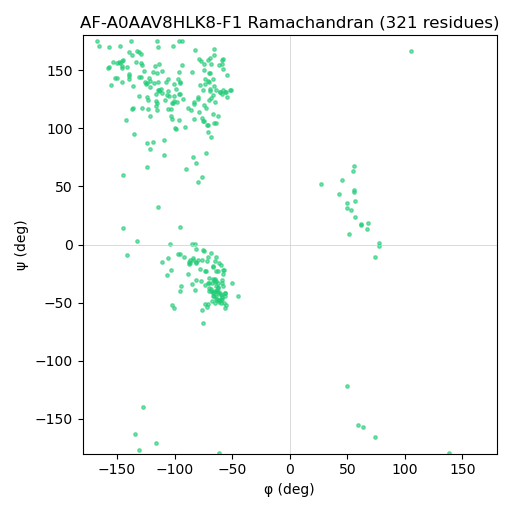0 98.38 70 THR A O 1
ATOM 556 N N . ASP A 1 71 ? -21.087 -1.100 16.089 1.00 97.94 71 ASP A N 1
ATOM 557 C CA . ASP A 1 71 ? -21.894 0.009 16.590 1.00 97.94 71 ASP A CA 1
ATOM 558 C C . ASP A 1 71 ? -21.000 1.111 17.171 1.00 97.94 71 ASP A C 1
ATOM 560 O O . ASP A 1 71 ? -20.094 0.851 17.964 1.00 97.94 71 ASP A O 1
ATOM 564 N N . SER A 1 72 ? -21.273 2.364 16.801 1.00 97.81 72 SER A N 1
ATOM 565 C CA . SER A 1 72 ? -20.547 3.526 17.330 1.00 97.81 72 SER A CA 1
ATOM 566 C C . SER A 1 72 ? -20.656 3.589 18.858 1.00 97.81 72 SER A C 1
ATOM 568 O O . SER A 1 72 ? -21.734 3.425 19.437 1.00 97.81 72 SER A O 1
ATOM 570 N N . GLY A 1 73 ? -19.523 3.808 19.521 1.00 96.31 73 GLY A N 1
ATOM 571 C CA . GLY A 1 73 ? -19.385 3.849 20.974 1.00 96.31 73 GLY A CA 1
ATOM 572 C C . GLY A 1 73 ? -19.378 2.482 21.666 1.00 96.31 73 GLY A C 1
ATOM 573 O O . GLY A 1 73 ? -19.214 2.447 22.887 1.00 96.31 73 GLY A O 1
ATOM 574 N N . THR A 1 74 ? -19.524 1.376 20.928 1.00 96.50 74 THR A N 1
ATOM 575 C CA . THR A 1 74 ? -19.569 0.013 21.481 1.00 96.50 74 THR A CA 1
ATOM 576 C C . THR A 1 74 ? -18.486 -0.855 20.844 1.00 96.50 74 THR A C 1
ATOM 578 O O . THR A 1 74 ? -18.488 -1.107 19.642 1.00 96.50 74 THR A O 1
ATOM 581 N N . TYR A 1 75 ? -17.540 -1.324 21.661 1.00 96.12 75 TYR A N 1
ATOM 582 C CA . TYR A 1 75 ? -16.365 -2.068 21.199 1.00 96.12 75 TYR A CA 1
ATOM 583 C C . TYR A 1 75 ? -16.310 -3.449 21.853 1.00 96.12 75 TYR A C 1
ATOM 585 O O . TYR A 1 75 ? -15.616 -3.657 22.849 1.00 96.12 75 TYR A O 1
ATOM 593 N N . ASP A 1 76 ? -17.062 -4.395 21.299 1.00 96.44 76 ASP A N 1
ATOM 594 C CA . ASP A 1 76 ? -17.178 -5.749 21.857 1.00 96.44 76 ASP A CA 1
ATOM 595 C C . ASP A 1 76 ? -15.946 -6.623 21.580 1.00 96.44 76 ASP A C 1
ATOM 597 O O . ASP A 1 76 ? -15.776 -7.687 22.180 1.00 96.44 76 ASP A O 1
ATOM 601 N N . MET A 1 77 ? -15.071 -6.181 20.674 1.00 98.06 77 MET A N 1
ATOM 602 C CA . MET A 1 77 ? -13.856 -6.887 20.295 1.00 98.06 77 MET A CA 1
ATOM 603 C C . MET A 1 77 ? -12.614 -6.058 20.602 1.00 98.06 77 MET A C 1
ATOM 605 O O . MET A 1 77 ? -12.598 -4.828 20.529 1.00 98.06 77 MET A O 1
ATOM 609 N N . THR A 1 78 ? -11.524 -6.755 20.915 1.00 98.12 78 THR A N 1
ATOM 610 C CA . THR A 1 78 ? -10.214 -6.140 21.105 1.00 98.12 78 THR A CA 1
ATOM 611 C C . THR A 1 78 ? -9.124 -6.999 20.485 1.00 98.12 78 THR A C 1
ATOM 613 O O . THR A 1 78 ? -9.199 -8.227 20.510 1.00 98.12 78 THR A O 1
ATOM 616 N N . ALA A 1 79 ? -8.100 -6.355 19.939 1.00 98.50 79 ALA A N 1
ATOM 617 C CA . ALA A 1 79 ? -6.902 -7.008 19.437 1.00 98.50 79 ALA A CA 1
ATOM 618 C C . ALA A 1 79 ? -5.661 -6.310 19.989 1.00 98.50 79 ALA A C 1
ATOM 620 O O . ALA A 1 79 ? -5.634 -5.088 20.146 1.00 98.50 79 ALA A O 1
ATOM 621 N N . THR A 1 80 ? -4.626 -7.097 20.268 1.00 98.62 80 THR A N 1
ATOM 622 C CA . THR A 1 80 ? -3.287 -6.593 20.588 1.00 98.62 80 THR A CA 1
ATOM 623 C C . THR A 1 80 ? -2.380 -6.873 19.404 1.00 98.62 80 THR A C 1
ATOM 625 O O . THR A 1 80 ? -2.468 -7.942 18.806 1.00 98.62 80 THR A O 1
ATOM 628 N N . GLY A 1 81 ? -1.514 -5.928 19.071 1.00 98.06 81 GLY A N 1
ATOM 629 C CA . GLY A 1 81 ? -0.519 -6.109 18.026 1.00 98.06 81 GLY A CA 1
ATOM 630 C C . GLY A 1 81 ? 0.856 -5.628 18.444 1.00 98.06 81 GLY A C 1
ATOM 631 O O . GLY A 1 81 ? 1.146 -5.408 19.621 1.00 98.06 81 GLY A O 1
ATOM 632 N N . GLU A 1 82 ? 1.700 -5.448 17.444 1.00 97.81 82 GLU A N 1
ATOM 633 C CA . GLU A 1 82 ? 3.109 -5.146 17.616 1.00 97.81 82 GLU A CA 1
ATOM 634 C C . GLU A 1 82 ? 3.372 -3.640 17.537 1.00 97.81 82 GLU A C 1
ATOM 636 O O . GLU A 1 82 ? 2.481 -2.808 17.314 1.00 97.81 82 GLU A O 1
ATOM 641 N N . HIS A 1 83 ? 4.621 -3.263 17.779 1.00 98.19 83 HIS A N 1
ATOM 642 C CA . HIS A 1 83 ? 5.101 -1.921 17.493 1.00 98.19 83 HIS A CA 1
ATOM 643 C C . HIS A 1 83 ? 6.560 -1.931 17.055 1.00 98.19 83 HIS A C 1
ATOM 645 O O . HIS A 1 83 ? 7.326 -2.828 17.393 1.00 98.19 83 HIS A O 1
ATOM 651 N N . THR A 1 84 ? 6.951 -0.878 16.351 1.00 97.94 84 THR A N 1
ATOM 652 C CA . THR A 1 84 ? 8.317 -0.625 15.912 1.00 97.94 84 THR A CA 1
ATOM 653 C C . THR A 1 84 ? 8.680 0.851 16.090 1.00 97.94 84 THR A C 1
ATOM 655 O O . THR A 1 84 ? 7.875 1.686 16.512 1.00 97.94 84 THR A O 1
ATOM 658 N N . SER A 1 85 ? 9.933 1.174 15.807 1.00 97.25 85 SER A N 1
ATOM 659 C CA . SER A 1 85 ? 10.435 2.532 15.632 1.00 97.25 85 SER A CA 1
ATOM 660 C C . SER A 1 85 ? 11.697 2.465 14.785 1.00 97.25 85 SER A C 1
ATOM 662 O O . SER A 1 85 ? 12.422 1.473 14.864 1.00 97.25 85 SER A O 1
ATOM 664 N N . TYR A 1 86 ? 12.008 3.526 14.052 1.00 95.19 86 TYR A N 1
ATOM 665 C CA . TYR A 1 86 ? 13.241 3.596 13.278 1.00 95.19 86 TYR A CA 1
ATOM 666 C C . TYR A 1 86 ? 14.004 4.888 13.552 1.00 95.19 86 TYR A C 1
ATOM 668 O O . TYR A 1 86 ? 13.456 5.902 13.998 1.00 95.19 86 TYR A O 1
ATOM 676 N N . ARG A 1 87 ? 15.309 4.826 13.298 1.00 93.50 87 ARG A N 1
ATOM 677 C CA . ARG A 1 87 ? 16.214 5.970 13.306 1.00 93.50 87 ARG A CA 1
ATOM 678 C C . ARG A 1 87 ? 16.715 6.185 11.889 1.00 93.50 87 ARG A C 1
ATOM 680 O O . ARG A 1 87 ? 17.041 5.225 11.203 1.00 93.50 87 ARG A O 1
ATOM 687 N N . TYR A 1 88 ? 16.815 7.444 11.491 1.00 91.25 88 TYR A N 1
ATOM 688 C CA . TYR A 1 88 ? 17.387 7.839 10.213 1.00 91.25 88 TYR A CA 1
ATOM 689 C C . TYR A 1 88 ? 18.177 9.134 10.437 1.00 91.25 88 TYR A C 1
ATOM 691 O O . TYR A 1 88 ? 17.603 10.187 10.720 1.00 91.25 88 TYR A O 1
ATOM 699 N N . PHE A 1 89 ? 19.509 9.046 10.422 1.00 89.06 89 PHE A N 1
ATOM 700 C CA . PHE A 1 89 ? 20.404 10.083 10.955 1.00 89.06 89 PHE A CA 1
ATOM 701 C C . PHE A 1 89 ? 20.012 10.518 12.389 1.00 89.06 89 PHE A C 1
ATOM 703 O O . PHE A 1 89 ? 19.967 9.710 13.323 1.00 89.06 89 PHE A O 1
ATOM 710 N N . SER A 1 90 ? 19.739 11.812 12.580 1.00 90.81 90 SER A N 1
ATOM 711 C CA . SER A 1 90 ? 19.307 12.419 13.837 1.00 90.81 90 SER A CA 1
ATOM 712 C C . SER A 1 90 ? 17.808 12.255 14.098 1.00 90.81 90 SER A C 1
AT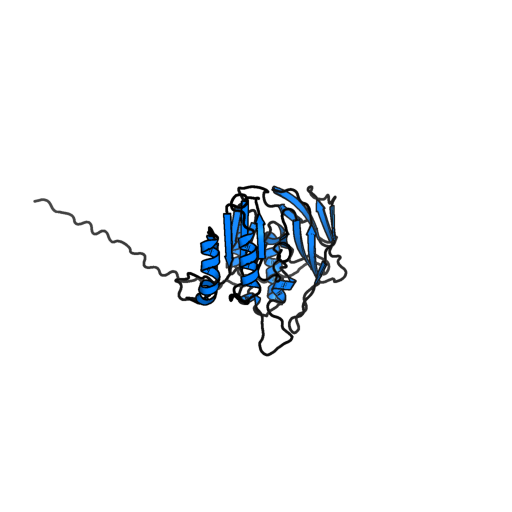OM 714 O O . SER A 1 90 ? 17.383 12.421 15.242 1.00 90.81 90 SER A O 1
ATOM 716 N N . TYR A 1 91 ? 17.014 11.900 13.083 1.00 94.44 91 TYR A N 1
ATOM 717 C CA . TYR A 1 91 ? 15.590 11.638 13.242 1.00 94.44 91 TYR A CA 1
ATOM 718 C C . TYR A 1 91 ? 15.362 10.299 13.947 1.00 94.44 91 TYR A C 1
ATOM 720 O O . TYR A 1 91 ? 16.012 9.294 13.650 1.00 94.44 91 TYR A O 1
ATOM 728 N N . VAL A 1 92 ? 14.400 10.285 14.866 1.00 95.50 92 VAL A N 1
ATOM 729 C CA . VAL A 1 92 ? 13.876 9.078 15.505 1.00 95.50 92 VAL A CA 1
ATOM 730 C C . VAL A 1 92 ? 12.365 9.150 15.417 1.00 95.50 92 VAL A C 1
ATOM 732 O O . VAL A 1 92 ? 11.779 10.155 15.826 1.00 95.50 92 VAL A O 1
ATOM 735 N N . SER A 1 93 ? 11.742 8.097 14.900 1.00 97.19 93 SER A N 1
ATOM 736 C CA . SER A 1 93 ? 10.290 8.043 14.804 1.00 97.19 93 SER A CA 1
ATOM 737 C C . SER A 1 93 ? 9.630 8.009 16.183 1.00 97.19 93 SER A C 1
ATOM 739 O O . SER A 1 93 ? 10.237 7.638 17.195 1.00 97.19 93 SER A O 1
ATOM 741 N N . GLY A 1 94 ? 8.333 8.319 16.209 1.00 97.69 94 GLY A N 1
ATOM 742 C CA . GLY A 1 94 ? 7.471 7.886 17.305 1.00 97.69 94 GLY A CA 1
ATOM 743 C C . GLY A 1 94 ? 7.406 6.356 17.412 1.00 97.69 94 GLY A C 1
ATOM 744 O O . GLY A 1 94 ? 8.024 5.623 16.630 1.00 97.69 94 GLY A O 1
ATOM 745 N N . LYS A 1 95 ? 6.634 5.868 18.383 1.00 98.25 95 LYS A N 1
ATOM 746 C CA . LYS A 1 95 ? 6.251 4.458 18.453 1.00 98.25 95 LYS A CA 1
ATOM 747 C C . LYS A 1 95 ? 5.221 4.200 17.358 1.00 98.25 95 LYS A C 1
ATOM 749 O O . LYS A 1 95 ? 4.168 4.829 17.363 1.00 98.25 95 LYS A O 1
ATOM 754 N N . ILE A 1 96 ? 5.549 3.327 16.415 1.00 98.75 96 ILE A N 1
ATOM 755 C CA . ILE A 1 96 ? 4.683 2.956 15.295 1.00 98.75 96 ILE A CA 1
ATOM 756 C C . ILE A 1 96 ? 4.000 1.649 15.666 1.00 98.75 96 ILE A C 1
ATOM 758 O O . ILE A 1 96 ? 4.676 0.682 15.997 1.00 98.75 96 ILE A O 1
ATOM 762 N N . HIS A 1 97 ? 2.679 1.627 15.670 1.00 98.81 97 HIS A N 1
ATOM 763 C CA . HIS A 1 97 ? 1.868 0.498 16.101 1.00 98.81 97 HIS A CA 1
ATOM 764 C C . HIS A 1 97 ? 1.254 -0.194 14.891 1.00 98.81 97 HIS A C 1
ATOM 766 O O . HIS A 1 97 ? 0.817 0.491 13.970 1.00 98.81 97 HIS A O 1
ATOM 772 N N . HIS A 1 98 ? 1.164 -1.524 14.935 1.00 98.81 98 HIS A N 1
ATOM 773 C CA . HIS A 1 98 ? 0.485 -2.326 13.918 1.00 98.81 98 HIS A CA 1
ATOM 774 C C . HIS A 1 98 ? -0.360 -3.396 14.597 1.00 98.81 98 HIS A C 1
ATOM 776 O O . HIS A 1 98 ? 0.172 -4.261 15.295 1.00 98.81 98 HIS A O 1
ATOM 782 N N . VAL A 1 99 ? -1.674 -3.348 14.398 1.00 98.81 99 VAL A N 1
ATOM 783 C CA . VAL A 1 99 ? -2.614 -4.299 14.997 1.00 98.81 99 VAL A CA 1
ATOM 784 C C . VAL A 1 99 ? -3.496 -4.889 13.912 1.00 98.81 99 VAL A C 1
ATOM 786 O O . VAL A 1 99 ? -4.253 -4.168 13.270 1.00 98.81 99 VAL A O 1
ATOM 789 N N . ASN A 1 100 ? -3.411 -6.203 13.723 1.00 98.56 100 ASN A N 1
ATOM 790 C CA . ASN A 1 100 ? -4.346 -6.925 12.868 1.00 98.56 100 ASN A CA 1
ATOM 791 C C . ASN A 1 100 ? -5.648 -7.164 13.655 1.00 98.56 100 ASN A C 1
ATOM 793 O O . ASN A 1 100 ? -5.608 -7.693 14.766 1.00 98.56 100 ASN A O 1
ATOM 797 N N . ILE A 1 101 ? -6.784 -6.778 13.080 1.00 98.56 101 ILE A N 1
ATOM 798 C CA . ILE A 1 101 ? -8.133 -7.001 13.612 1.00 98.56 101 ILE A CA 1
ATOM 799 C C . ILE A 1 101 ? -8.912 -7.924 12.675 1.00 98.56 101 ILE A C 1
ATOM 801 O O . ILE A 1 101 ? -8.705 -7.890 11.462 1.00 98.56 101 ILE A O 1
ATOM 805 N N . GLY A 1 102 ? -9.800 -8.738 13.239 1.00 97.12 102 GLY A N 1
ATOM 806 C CA . GLY A 1 102 ? -10.588 -9.724 12.509 1.00 97.12 102 GLY A CA 1
ATOM 807 C C . GLY A 1 102 ? -10.699 -11.067 13.241 1.00 97.12 102 GLY A C 1
ATOM 808 O O . GLY A 1 102 ? -10.176 -11.205 14.353 1.00 97.12 102 GLY A O 1
ATOM 809 N N . PRO A 1 103 ? -11.403 -12.044 12.642 1.00 97.50 103 PRO A N 1
ATOM 810 C CA . PRO A 1 103 ? -12.041 -11.965 11.323 1.00 97.50 103 PRO A CA 1
ATOM 811 C C . PRO A 1 103 ? -13.209 -10.963 11.291 1.00 97.50 103 PRO A C 1
ATOM 813 O O . PRO A 1 103 ? -13.945 -10.816 12.267 1.00 97.50 103 PRO A O 1
ATOM 816 N N . LEU A 1 104 ? -13.355 -10.240 10.182 1.00 98.31 104 LEU A N 1
ATOM 817 C CA . LEU A 1 104 ? -14.342 -9.182 9.970 1.00 98.31 104 LEU A CA 1
ATOM 818 C C . LEU A 1 104 ? -15.398 -9.614 8.950 1.00 98.31 104 LEU A C 1
ATOM 820 O O . LEU A 1 104 ? -15.113 -10.344 8.001 1.00 98.31 104 LEU A O 1
ATOM 824 N N . LEU A 1 105 ? -16.618 -9.105 9.109 1.00 98.38 105 LEU A N 1
ATOM 825 C CA . LEU A 1 105 ? -17.654 -9.249 8.094 1.00 98.38 105 LEU A CA 1
ATOM 826 C C . LEU A 1 105 ? -17.319 -8.373 6.873 1.00 98.38 105 LEU A C 1
ATOM 828 O O . LEU A 1 105 ? -16.845 -7.247 7.052 1.00 98.38 105 LEU A O 1
ATOM 832 N N . PRO A 1 106 ? -17.560 -8.853 5.641 1.00 98.00 106 PRO A N 1
ATOM 833 C CA . PRO A 1 106 ? -17.394 -8.053 4.428 1.00 98.00 106 PRO A CA 1
ATOM 834 C C . PRO A 1 106 ? -18.453 -6.949 4.339 1.00 98.00 106 PRO A C 1
ATOM 836 O O . PRO A 1 106 ? -19.505 -7.051 4.972 1.00 98.00 106 PRO A O 1
ATOM 839 N N . ASP A 1 107 ? -18.195 -5.915 3.536 1.00 97.31 107 ASP A N 1
ATOM 840 C CA . ASP A 1 107 ? -19.131 -4.808 3.267 1.00 97.31 107 ASP A CA 1
ATOM 841 C C . ASP A 1 107 ? -19.735 -4.165 4.539 1.00 97.31 107 ASP A C 1
ATOM 843 O O . ASP A 1 107 ? -20.873 -3.698 4.565 1.00 97.31 107 ASP A O 1
ATOM 847 N N . THR A 1 108 ? -18.976 -4.159 5.637 1.00 98.44 108 THR A N 1
ATOM 848 C CA . THR A 1 108 ? -19.457 -3.795 6.975 1.00 98.44 108 THR A CA 1
ATOM 849 C C . THR A 1 108 ? -18.664 -2.618 7.522 1.00 98.44 108 THR A C 1
ATOM 851 O O . THR A 1 108 ? -17.435 -2.572 7.427 1.00 98.44 108 THR A O 1
ATOM 854 N N . VAL A 1 109 ? -19.371 -1.651 8.109 1.00 98.56 109 VAL A N 1
ATOM 855 C CA . VAL A 1 109 ? -18.741 -0.538 8.823 1.00 98.56 109 VAL A CA 1
ATOM 856 C C . VAL A 1 109 ? -18.334 -1.005 10.216 1.00 98.56 109 VAL A C 1
ATOM 858 O O . VAL A 1 109 ? -19.162 -1.491 10.982 1.00 98.56 109 VAL A O 1
ATOM 861 N N . TYR A 1 110 ? -17.060 -0.819 10.540 1.00 98.75 110 TYR A N 1
ATOM 862 C CA . TYR A 1 110 ? -16.513 -1.040 11.870 1.00 98.75 110 TYR A CA 1
ATOM 863 C C . TYR A 1 110 ? -16.065 0.284 12.470 1.00 98.75 110 TYR A C 1
ATOM 865 O O . TYR A 1 110 ? -15.358 1.064 11.828 1.00 98.75 110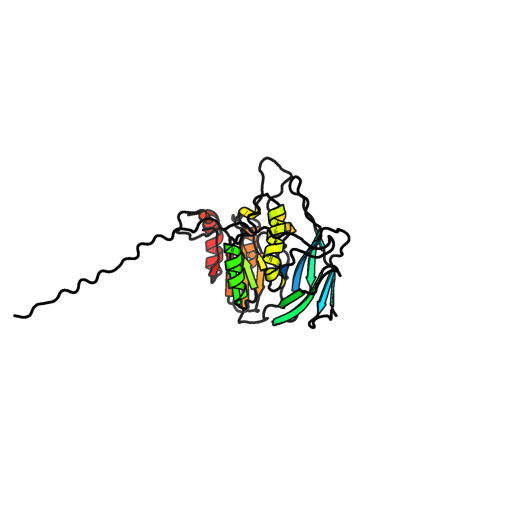 TYR A O 1
ATOM 873 N N . TYR A 1 111 ? -16.445 0.506 13.720 1.00 98.62 111 TYR A N 1
ATOM 874 C CA . TYR A 1 111 ? -15.969 1.590 14.563 1.00 98.62 111 TYR A CA 1
ATOM 875 C C . TYR A 1 111 ? -14.819 1.081 15.418 1.00 98.62 111 TYR A C 1
ATOM 877 O O . TYR A 1 111 ? -14.859 -0.049 15.905 1.00 98.62 111 TYR A O 1
ATOM 885 N N . TYR A 1 112 ? -13.774 1.888 15.580 1.00 98.50 112 TYR A N 1
ATOM 886 C CA . TYR A 1 112 ? -12.580 1.462 16.295 1.00 98.50 112 TYR A CA 1
ATOM 887 C C . TYR A 1 112 ? -11.854 2.605 16.999 1.00 98.50 112 TYR A C 1
ATOM 889 O O . TYR A 1 112 ? -11.948 3.770 16.609 1.00 98.50 112 TYR A O 1
ATOM 897 N N . ARG A 1 113 ? -11.090 2.254 18.034 1.00 97.75 113 ARG A N 1
ATOM 898 C CA . ARG A 1 113 ? -10.211 3.153 18.788 1.00 97.75 113 ARG A CA 1
ATOM 899 C C . ARG A 1 113 ? -8.814 2.565 18.899 1.00 97.75 113 ARG A C 1
ATOM 901 O O . ARG A 1 113 ? -8.650 1.359 19.079 1.00 97.75 113 ARG A O 1
ATOM 908 N N . CYS A 1 114 ? -7.808 3.433 18.844 1.00 97.62 114 CYS A N 1
ATOM 909 C CA . CYS A 1 114 ? -6.400 3.048 18.886 1.00 97.62 114 CYS A CA 1
ATOM 910 C C . CYS A 1 114 ? -5.776 3.374 20.250 1.00 97.62 114 CYS A C 1
ATOM 912 O O . CYS A 1 114 ? -5.906 4.477 20.772 1.00 97.62 114 CYS A O 1
ATOM 914 N N . GLY A 1 115 ? -5.059 2.423 20.843 1.00 94.69 115 GLY A N 1
ATOM 915 C CA . GLY A 1 115 ? -4.251 2.643 22.045 1.00 94.69 115 GLY A CA 1
ATOM 916 C C . GLY A 1 115 ? -5.026 2.951 23.332 1.00 94.69 115 GLY A C 1
ATOM 917 O O . GLY A 1 115 ? -4.403 3.358 24.313 1.00 94.69 115 GLY A O 1
ATOM 918 N N . ARG A 1 116 ? -6.353 2.744 23.357 1.00 90.00 116 ARG A N 1
ATOM 919 C CA . ARG A 1 116 ? -7.276 3.110 24.459 1.00 90.00 116 ARG A CA 1
ATOM 920 C C . ARG A 1 116 ? -7.350 4.614 24.757 1.00 90.00 116 ARG A C 1
ATOM 922 O O . ARG A 1 116 ? -7.803 5.023 25.827 1.00 90.00 116 ARG A O 1
ATOM 929 N N . VAL A 1 117 ? -6.899 5.448 23.827 1.00 85.81 117 VAL A N 1
ATOM 930 C CA . VAL A 1 117 ? -6.850 6.909 23.950 1.00 85.81 117 VAL A CA 1
ATOM 931 C C . VAL A 1 117 ? -7.398 7.559 22.687 1.00 85.81 117 VAL A C 1
ATOM 933 O O . VAL A 1 117 ? -7.402 6.955 21.622 1.00 85.81 117 VAL A O 1
ATOM 936 N N . GLY A 1 118 ? -7.855 8.803 22.818 1.00 82.56 118 GLY A N 1
ATOM 937 C CA . GLY A 1 118 ? -8.373 9.569 21.689 1.00 82.56 118 GLY A CA 1
ATOM 938 C C . GLY A 1 118 ? -9.752 9.116 21.211 1.00 82.56 118 GLY A C 1
ATOM 939 O O . GLY A 1 118 ? -10.478 8.403 21.922 1.00 82.56 118 GLY A O 1
ATOM 940 N N . ASP A 1 119 ? -10.075 9.596 20.013 1.00 89.94 119 ASP A N 1
ATOM 941 C CA . ASP A 1 119 ? -11.404 9.554 19.413 1.00 89.94 119 ASP A CA 1
ATOM 942 C C . ASP A 1 119 ? -11.723 8.218 18.739 1.00 89.94 119 ASP A C 1
ATOM 944 O O . ASP A 1 119 ? -10.860 7.368 18.510 1.00 89.94 119 ASP A O 1
ATOM 948 N N . GLU A 1 120 ? -13.003 8.050 18.423 1.00 96.81 120 GLU A N 1
ATOM 949 C CA . GLU A 1 120 ? -13.488 6.967 17.583 1.00 96.81 120 GLU A CA 1
ATOM 950 C C . GLU A 1 120 ? -13.217 7.245 16.099 1.00 96.81 120 GLU A C 1
ATOM 952 O O . GLU A 1 120 ? -13.465 8.332 15.565 1.00 96.81 120 GLU A O 1
ATOM 957 N N . PHE A 1 121 ? -12.769 6.207 15.407 1.00 97.88 121 PHE A N 1
ATOM 958 C CA . PHE A 1 121 ? -12.647 6.154 13.962 1.00 97.88 121 PHE A CA 1
ATOM 959 C C . PHE A 1 121 ? -13.608 5.111 13.387 1.00 97.88 121 PHE A C 1
ATOM 961 O O . PHE A 1 121 ? -14.206 4.326 14.117 1.00 97.88 121 PHE A O 1
ATOM 968 N N . ASN A 1 122 ? -13.758 5.094 12.064 1.00 98.19 122 ASN A N 1
ATOM 969 C CA . ASN A 1 122 ? -14.468 4.024 11.376 1.00 98.19 122 ASN A CA 1
ATOM 970 C C . ASN A 1 122 ? -13.851 3.741 10.011 1.00 98.19 122 ASN A C 1
ATOM 972 O O . ASN A 1 122 ? -13.262 4.631 9.392 1.00 98.19 122 ASN A O 1
ATOM 976 N N . PHE A 1 123 ? -14.031 2.508 9.557 1.00 98.38 123 PHE A N 1
ATOM 977 C CA . PHE A 1 123 ? -13.730 2.067 8.203 1.00 98.38 123 PHE A CA 1
ATOM 978 C C . PHE A 1 123 ? -14.826 1.127 7.706 1.00 98.38 123 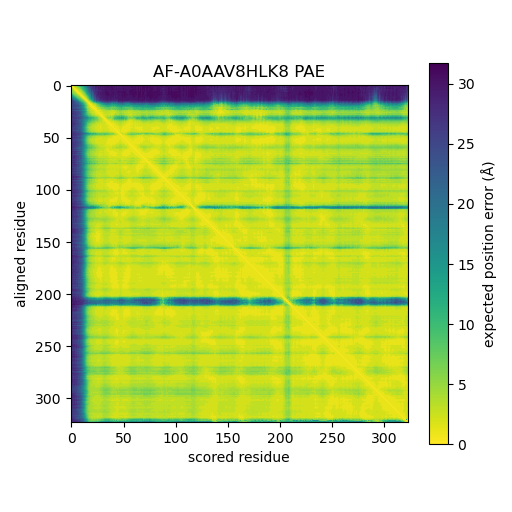PHE A C 1
ATOM 980 O O . PHE A 1 123 ? -15.635 0.635 8.491 1.00 98.38 123 PHE A O 1
ATOM 987 N N . LYS A 1 124 ? -14.841 0.876 6.397 1.00 97.88 124 LYS A N 1
ATOM 988 C CA . LYS A 1 124 ? -15.696 -0.141 5.778 1.00 97.88 124 LYS A CA 1
ATOM 989 C C . LYS A 1 124 ? -14.810 -1.242 5.206 1.00 97.88 124 LYS A C 1
ATOM 991 O O . LYS A 1 124 ? -13.816 -0.931 4.548 1.00 97.88 124 LYS A O 1
ATOM 996 N N . THR A 1 125 ? -15.129 -2.499 5.490 1.00 98.31 125 THR A N 1
ATOM 997 C CA . THR A 1 125 ? -14.455 -3.642 4.862 1.00 98.31 125 THR A CA 1
ATOM 998 C C . THR A 1 125 ? -14.835 -3.748 3.381 1.00 98.31 125 THR A C 1
ATOM 1000 O O . THR A 1 125 ? -15.972 -3.425 3.031 1.00 98.31 125 THR A O 1
ATOM 1003 N N . PRO A 1 126 ? -13.923 -4.217 2.507 1.00 97.50 126 PRO A N 1
ATOM 1004 C CA . PRO A 1 126 ? -14.261 -4.509 1.117 1.00 97.50 126 PRO A CA 1
ATOM 1005 C C . PRO A 1 126 ? -15.386 -5.553 0.997 1.00 97.50 126 PRO A C 1
ATOM 1007 O O . PRO A 1 126 ? -15.603 -6.345 1.927 1.00 97.50 126 PRO A O 1
ATOM 1010 N N . PRO A 1 127 ? -16.089 -5.605 -0.144 1.00 97.38 127 PRO A N 1
ATOM 1011 C CA . PRO A 1 127 ? -17.088 -6.632 -0.395 1.00 97.38 127 PRO A CA 1
ATOM 1012 C C . PRO A 1 127 ? -16.432 -8.012 -0.570 1.00 97.38 127 PRO A C 1
ATOM 1014 O O . PRO A 1 127 ? -15.318 -8.145 -1.079 1.00 97.38 127 PRO A O 1
ATOM 1017 N N . ALA A 1 128 ? -17.137 -9.070 -0.157 1.00 96.62 128 ALA A N 1
ATOM 1018 C CA . ALA A 1 128 ? -16.644 -10.447 -0.285 1.00 96.62 128 ALA A CA 1
ATOM 1019 C C . ALA A 1 128 ? -16.674 -10.969 -1.726 1.00 96.62 128 ALA A C 1
ATOM 1021 O O . ALA A 1 128 ? -15.952 -11.906 -2.050 1.00 96.62 128 ALA A O 1
ATOM 1022 N N . VAL A 1 129 ? -17.519 -10.386 -2.574 1.00 96.75 129 VAL A N 1
ATOM 1023 C CA . VAL A 1 129 ? -17.716 -10.748 -3.981 1.00 96.75 129 VAL A CA 1
ATOM 1024 C C . VAL A 1 129 ? -17.815 -9.476 -4.816 1.00 96.75 129 VAL A C 1
ATOM 1026 O O . VAL A 1 129 ? -18.052 -8.404 -4.270 1.00 96.75 129 VAL A O 1
ATOM 1029 N N . LEU A 1 130 ? -17.658 -9.589 -6.134 1.00 97.06 130 LEU A N 1
ATOM 1030 C CA . LEU A 1 130 ? -17.867 -8.467 -7.052 1.00 97.06 130 LEU A CA 1
ATOM 1031 C C . LEU A 1 130 ? -19.297 -7.886 -6.953 1.00 97.06 130 LEU A C 1
ATOM 1033 O O . LEU A 1 130 ? -20.241 -8.647 -6.712 1.00 97.06 130 LEU A O 1
ATOM 1037 N N . PRO A 1 131 ? -19.489 -6.581 -7.237 1.00 97.00 131 PRO A N 1
ATOM 1038 C CA . PRO A 1 131 ? -18.482 -5.610 -7.686 1.00 97.00 131 PRO A CA 1
ATOM 1039 C C . PRO A 1 131 ? -17.571 -5.110 -6.555 1.00 97.00 131 PRO A C 1
ATOM 1041 O O . PRO A 1 131 ? -17.939 -5.177 -5.391 1.00 97.00 131 PRO A O 1
ATOM 1044 N N . ILE A 1 132 ? -16.388 -4.617 -6.925 1.00 97.56 132 ILE A N 1
ATOM 1045 C CA . ILE A 1 132 ? -15.477 -3.871 -6.051 1.00 97.56 132 ILE A CA 1
ATOM 1046 C C . ILE A 1 132 ? -14.936 -2.670 -6.823 1.00 97.56 132 ILE A C 1
ATOM 1048 O O . ILE A 1 132 ? -14.547 -2.821 -7.986 1.00 97.56 132 ILE A O 1
ATOM 1052 N N . ASP A 1 133 ? -14.882 -1.511 -6.173 1.00 97.88 133 ASP A N 1
ATOM 1053 C CA . ASP A 1 133 ? -14.381 -0.277 -6.772 1.00 97.88 133 ASP A CA 1
ATOM 1054 C C . ASP A 1 133 ? -12.990 0.080 -6.234 1.00 97.88 133 ASP A C 1
ATOM 1056 O O . ASP A 1 133 ? -12.796 0.375 -5.049 1.00 97.88 133 ASP A O 1
ATOM 1060 N N . PHE A 1 134 ? -12.003 0.081 -7.134 1.00 98.31 134 PHE A N 1
ATOM 1061 C CA . PHE A 1 134 ? -10.645 0.520 -6.826 1.00 98.31 134 PHE A CA 1
ATOM 1062 C C . PHE A 1 134 ? -10.423 1.975 -7.213 1.00 98.31 134 PHE A C 1
ATOM 1064 O O . PHE A 1 134 ? -10.761 2.409 -8.314 1.00 98.31 134 PHE A O 1
ATOM 1071 N N . VAL A 1 135 ? -9.712 2.691 -6.350 1.00 98.12 135 VAL A N 1
ATOM 1072 C CA . VAL A 1 135 ? -8.953 3.876 -6.749 1.00 98.12 135 VAL A CA 1
ATOM 1073 C C . VAL A 1 135 ? -7.515 3.449 -6.988 1.00 98.12 135 VAL A C 1
ATOM 1075 O O . VAL A 1 135 ? -6.909 2.809 -6.134 1.00 98.12 135 VAL A O 1
ATOM 1078 N N . VAL A 1 136 ? -6.952 3.824 -8.134 1.00 97.94 136 VAL A N 1
ATOM 1079 C CA . VAL A 1 136 ? -5.535 3.606 -8.444 1.00 97.94 136 VAL A CA 1
ATOM 1080 C C . VAL A 1 136 ? -4.878 4.975 -8.588 1.00 97.94 136 VAL A C 1
ATOM 1082 O O . VAL A 1 136 ? -5.283 5.770 -9.435 1.00 97.94 136 VAL A O 1
ATOM 1085 N N . ALA A 1 137 ? -3.894 5.266 -7.743 1.00 95.94 137 ALA A N 1
ATOM 1086 C CA . ALA A 1 137 ? -3.154 6.527 -7.741 1.00 95.94 137 ALA A CA 1
ATOM 1087 C C . ALA A 1 137 ? -1.675 6.257 -7.453 1.00 95.94 137 ALA A C 1
ATOM 1089 O O . ALA A 1 137 ? -1.360 5.295 -6.777 1.00 95.94 137 ALA A O 1
ATOM 1090 N N . GLY A 1 138 ? -0.768 7.102 -7.919 1.00 94.69 138 GLY A N 1
ATOM 1091 C CA . GLY A 1 138 ? 0.665 7.011 -7.637 1.00 94.69 138 GLY A CA 1
ATOM 1092 C C . GLY A 1 138 ? 1.256 8.408 -7.581 1.00 94.69 138 GLY A C 1
ATOM 1093 O O . GLY A 1 138 ? 0.548 9.374 -7.889 1.00 94.69 138 GLY A O 1
ATOM 1094 N N . ASP A 1 139 ? 2.513 8.514 -7.154 1.00 96.69 139 ASP A N 1
ATOM 1095 C CA . ASP A 1 139 ? 3.240 9.789 -7.126 1.00 96.69 139 ASP A CA 1
ATOM 1096 C C . ASP A 1 139 ? 2.473 10.847 -6.306 1.00 96.69 139 ASP A C 1
ATOM 1098 O O . ASP A 1 139 ? 2.253 11.989 -6.722 1.00 96.69 139 ASP A O 1
ATOM 1102 N N . LEU A 1 140 ? 1.981 10.430 -5.133 1.00 96.25 140 LEU A N 1
ATOM 1103 C CA . LEU A 1 140 ? 0.946 11.159 -4.405 1.00 96.25 140 LEU A CA 1
ATOM 1104 C C . LEU A 1 140 ? 1.501 12.455 -3.802 1.00 96.25 140 LEU A C 1
ATOM 1106 O O . LEU A 1 140 ? 0.944 13.537 -4.009 1.00 96.25 140 LEU A O 1
ATOM 1110 N N . GLY A 1 141 ? 2.586 12.349 -3.034 1.00 96.88 141 GLY A N 1
ATOM 1111 C CA . GLY A 1 141 ? 3.205 13.457 -2.312 1.00 96.88 141 GLY A CA 1
ATOM 1112 C C . GLY A 1 141 ? 2.276 14.148 -1.314 1.00 96.88 141 GLY A C 1
ATOM 1113 O O . GLY A 1 141 ? 1.331 13.573 -0.781 1.00 96.88 141 GLY A O 1
ATOM 1114 N N . GLN A 1 142 ? 2.568 15.411 -1.014 1.00 97.31 142 GLN A N 1
ATOM 1115 C CA . GLN A 1 142 ? 1.821 16.200 -0.026 1.00 97.31 142 GLN A CA 1
ATOM 1116 C C . GLN A 1 142 ? 1.733 17.667 -0.442 1.00 97.31 142 GLN A C 1
ATOM 1118 O O . GLN A 1 142 ? 2.228 18.565 0.235 1.00 97.31 142 GLN A O 1
ATOM 1123 N N . THR A 1 143 ? 1.136 17.919 -1.602 1.00 97.56 143 THR A N 1
ATOM 1124 C CA . THR A 1 143 ? 0.951 19.272 -2.141 1.00 97.56 143 THR A CA 1
ATOM 1125 C C . THR A 1 143 ? -0.526 19.648 -2.245 1.00 97.56 143 THR A C 1
ATOM 1127 O O . THR A 1 143 ? -1.415 18.829 -2.015 1.00 97.56 143 THR A O 1
ATOM 1130 N N . GLU A 1 144 ? -0.816 20.891 -2.630 1.00 97.00 144 GLU A N 1
ATOM 1131 C CA . GLU A 1 144 ? -2.182 21.321 -2.963 1.00 97.00 144 GLU A CA 1
ATOM 1132 C C . GLU A 1 144 ? -2.806 20.513 -4.114 1.00 97.00 144 GLU A C 1
ATOM 1134 O O . GLU A 1 144 ? -4.012 20.261 -4.099 1.00 97.00 144 GLU A O 1
ATOM 1139 N N . TRP A 1 145 ? -1.994 20.016 -5.056 1.00 96.19 145 TRP A N 1
ATOM 1140 C CA . TRP A 1 145 ? -2.466 19.088 -6.086 1.00 96.19 145 TRP A CA 1
ATOM 1141 C C . TRP A 1 145 ? -2.881 17.757 -5.477 1.00 96.19 145 TRP A C 1
ATOM 1143 O O . TRP A 1 145 ? -3.940 17.237 -5.815 1.00 96.19 145 TRP A O 1
ATOM 1153 N N . THR A 1 146 ? -2.118 17.261 -4.503 1.00 97.12 146 THR A N 1
ATOM 1154 C CA . THR A 1 146 ? -2.485 16.057 -3.762 1.00 97.12 146 THR A CA 1
ATOM 1155 C C . THR A 1 146 ? -3.790 16.237 -2.995 1.00 97.12 146 THR A C 1
ATOM 1157 O O . THR A 1 146 ? -4.634 15.345 -2.994 1.00 97.12 146 THR A O 1
ATOM 1160 N N . ALA A 1 147 ? -3.990 17.400 -2.367 1.00 97.69 147 ALA A N 1
ATOM 1161 C CA . ALA A 1 147 ? -5.236 17.704 -1.666 1.00 97.69 147 ALA A CA 1
ATOM 1162 C C . ALA A 1 147 ? -6.433 17.701 -2.623 1.00 97.69 147 ALA A C 1
ATOM 1164 O O . ALA A 1 147 ? -7.480 17.156 -2.280 1.00 97.69 147 ALA A O 1
ATOM 1165 N N . SER A 1 148 ? -6.261 18.248 -3.829 1.00 96.69 148 SER A N 1
ATOM 1166 C CA . SER A 1 148 ? -7.267 18.176 -4.891 1.00 96.69 148 SER A CA 1
ATOM 1167 C C . SER A 1 148 ? -7.551 16.726 -5.302 1.00 96.69 148 SER A C 1
ATOM 1169 O O . SER A 1 148 ? -8.706 16.300 -5.300 1.00 96.69 148 SER A O 1
ATOM 1171 N N . THR A 1 149 ? -6.512 15.928 -5.570 1.00 97.06 149 THR A N 1
ATOM 1172 C CA . THR A 1 149 ? -6.654 14.508 -5.925 1.00 97.06 149 THR A CA 1
ATOM 1173 C C . THR A 1 149 ? -7.413 13.733 -4.849 1.00 97.06 149 THR A C 1
ATOM 1175 O O . THR A 1 149 ? -8.396 13.063 -5.157 1.00 97.06 149 THR A O 1
ATOM 1178 N N . LEU A 1 150 ? -7.023 13.862 -3.578 1.00 97.31 150 LEU A N 1
ATOM 1179 C CA . LEU A 1 150 ? -7.680 13.166 -2.468 1.00 97.31 150 LEU A CA 1
ATOM 1180 C C . LEU A 1 150 ? -9.109 13.661 -2.221 1.00 97.31 150 LEU A C 1
ATOM 1182 O O . LEU A 1 150 ? -9.978 12.862 -1.871 1.00 97.31 150 LEU A O 1
ATOM 1186 N N . TYR A 1 151 ? -9.383 14.947 -2.458 1.00 96.38 151 TYR A N 1
ATOM 1187 C CA . TYR A 1 151 ? -10.745 15.473 -2.436 1.00 96.38 151 TYR A CA 1
ATOM 1188 C C . TYR A 1 151 ? -11.630 14.759 -3.465 1.00 96.38 151 TYR A C 1
ATOM 1190 O O . TYR A 1 151 ? -12.716 14.306 -3.102 1.00 96.38 151 TYR A O 1
ATOM 1198 N N . HIS A 1 152 ? -11.151 14.601 -4.705 1.00 96.44 152 HIS A N 1
ATOM 1199 C CA . HIS A 1 152 ? -11.866 13.890 -5.769 1.00 96.44 152 HIS A CA 1
ATOM 1200 C C . HIS A 1 152 ? -12.024 12.393 -5.480 1.00 96.44 152 HIS A C 1
ATOM 1202 O O . HIS A 1 152 ? -13.126 11.868 -5.619 1.00 96.44 152 HIS A O 1
ATOM 1208 N N . VAL A 1 153 ? -10.966 11.725 -5.011 1.00 95.62 153 VAL A N 1
ATOM 1209 C CA . VAL A 1 153 ? -11.004 10.316 -4.576 1.00 95.62 153 VAL A CA 1
ATOM 1210 C C . VAL A 1 153 ? -12.058 10.103 -3.491 1.00 95.62 153 VAL A C 1
ATOM 1212 O O . VAL A 1 153 ? -12.832 9.156 -3.529 1.00 95.62 153 VAL A O 1
ATOM 1215 N N . ASN A 1 154 ? -12.163 11.015 -2.528 1.00 92.56 154 ASN A N 1
ATOM 1216 C CA . ASN A 1 154 ? -13.149 10.891 -1.459 1.00 92.56 154 ASN A CA 1
ATOM 1217 C C . ASN A 1 154 ? -14.599 11.116 -1.923 1.00 92.56 154 ASN A C 1
ATOM 1219 O O . ASN A 1 154 ? -15.518 10.842 -1.156 1.00 92.56 154 ASN A O 1
ATOM 1223 N N . GLN A 1 155 ? -14.826 11.605 -3.146 1.00 93.56 155 GLN A N 1
ATOM 1224 C CA . GLN A 1 155 ? -16.169 11.662 -3.730 1.00 93.56 155 GLN A CA 1
ATOM 1225 C C . GLN A 1 155 ? -16.588 10.343 -4.400 1.00 93.56 155 GLN A C 1
ATOM 1227 O O . GLN A 1 155 ? -17.757 10.212 -4.749 1.00 93.56 155 GLN A O 1
ATOM 1232 N N . SER A 1 156 ? -15.678 9.383 -4.609 1.00 87.69 156 SER A N 1
ATOM 1233 C CA . SER A 1 156 ? -15.920 8.229 -5.488 1.00 87.69 156 SER A CA 1
ATOM 1234 C C . SER A 1 156 ? -16.409 6.949 -4.793 1.00 87.69 156 SER A C 1
ATOM 1236 O O . SER A 1 156 ? -16.310 5.904 -5.417 1.00 87.69 156 SER A O 1
ATOM 1238 N N . ASP A 1 157 ? -16.877 7.017 -3.534 1.00 90.44 157 ASP A N 1
ATOM 1239 C CA . ASP A 1 157 ? -17.279 5.875 -2.666 1.00 90.44 157 ASP A CA 1
ATOM 1240 C C . ASP A 1 157 ? -16.574 4.541 -2.982 1.00 90.44 157 ASP A C 1
ATOM 1242 O O . ASP A 1 157 ? -17.201 3.517 -3.217 1.00 90.44 157 ASP A O 1
ATOM 1246 N N . TYR A 1 158 ? -15.242 4.582 -3.031 1.00 97.38 158 TYR A N 1
ATOM 1247 C CA . TYR A 1 158 ? -14.404 3.444 -3.404 1.00 97.38 158 TYR A CA 1
ATOM 1248 C C . TYR A 1 158 ? -14.248 2.459 -2.241 1.00 97.38 158 TYR A C 1
ATOM 1250 O O . TYR A 1 158 ? -14.379 2.846 -1.077 1.00 97.38 158 TYR A O 1
ATOM 1258 N N . ASP A 1 159 ? -13.878 1.214 -2.529 1.00 97.88 159 ASP A N 1
ATOM 1259 C CA . ASP A 1 159 ? -13.660 0.175 -1.517 1.00 97.88 159 ASP A CA 1
ATOM 1260 C C . ASP A 1 159 ? -12.196 0.071 -1.085 1.00 97.88 159 ASP A C 1
ATOM 1262 O O . ASP A 1 159 ? -11.904 -0.190 0.082 1.00 97.88 159 ASP A O 1
ATOM 1266 N N . MET A 1 160 ? -11.261 0.277 -2.014 1.00 98.12 160 MET A N 1
ATOM 1267 C CA . MET A 1 160 ? -9.827 0.113 -1.768 1.00 98.12 160 MET A CA 1
ATOM 1268 C C . MET A 1 160 ? -8.989 1.046 -2.646 1.00 98.12 160 MET A C 1
ATOM 1270 O O . MET A 1 160 ? -9.321 1.286 -3.807 1.00 98.12 160 MET A O 1
ATOM 1274 N N . LEU A 1 161 ? -7.889 1.562 -2.095 1.00 98.56 161 LEU A N 1
ATOM 1275 C CA . LEU A 1 161 ? -6.920 2.369 -2.831 1.00 98.56 161 LEU A CA 1
ATOM 1276 C C . LEU A 1 161 ? -5.643 1.563 -3.079 1.00 98.56 161 LEU A C 1
ATOM 1278 O O . LEU A 1 161 ? -5.066 1.011 -2.143 1.00 98.56 161 LEU A O 1
ATOM 1282 N N . LEU A 1 162 ? -5.192 1.525 -4.330 1.00 98.75 162 LEU A N 1
ATOM 1283 C CA . LEU A 1 162 ? -3.945 0.899 -4.760 1.00 98.75 162 LEU A CA 1
ATOM 1284 C C . LEU A 1 162 ? -2.930 1.991 -5.127 1.00 98.75 162 LEU A C 1
ATOM 1286 O O . LEU A 1 162 ? -3.230 2.844 -5.967 1.00 98.75 162 LEU A O 1
ATOM 1290 N N . LEU A 1 163 ? -1.748 1.969 -4.499 1.00 98.44 163 LEU A N 1
ATOM 1291 C CA . LEU A 1 163 ? -0.721 3.006 -4.664 1.00 98.44 163 LEU A CA 1
ATOM 1292 C C . LEU A 1 163 ? 0.684 2.422 -4.838 1.00 98.44 163 LEU A C 1
ATOM 1294 O O . LEU A 1 163 ? 1.357 2.114 -3.852 1.00 98.44 163 LEU A O 1
ATOM 1298 N N . PRO A 1 164 ? 1.164 2.244 -6.080 1.00 97.50 164 PRO A N 1
ATOM 1299 C CA . PRO A 1 164 ? 2.429 1.572 -6.323 1.00 97.50 164 PRO A CA 1
ATOM 1300 C C . PRO A 1 164 ? 3.619 2.542 -6.350 1.00 97.50 164 PRO A C 1
ATOM 1302 O O . PRO A 1 164 ? 4.292 2.692 -7.367 1.00 97.50 164 PRO A O 1
ATOM 1305 N N . GLY A 1 165 ? 3.897 3.169 -5.208 1.00 97.06 165 GLY A N 1
ATOM 1306 C CA . GLY A 1 165 ? 5.120 3.938 -4.976 1.00 97.06 165 GLY A CA 1
ATOM 1307 C C . GLY A 1 165 ? 4.969 5.453 -4.985 1.00 97.06 165 GLY A C 1
ATOM 1308 O O . GLY A 1 165 ? 3.942 6.003 -5.389 1.00 97.06 165 GLY A O 1
ATOM 1309 N N . ASP A 1 166 ? 6.027 6.095 -4.495 1.00 98.38 166 ASP A N 1
ATOM 1310 C CA . ASP A 1 166 ? 6.180 7.531 -4.301 1.00 98.38 166 ASP A CA 1
ATOM 1311 C C . ASP A 1 166 ? 5.068 8.123 -3.430 1.00 98.38 166 ASP A C 1
ATOM 1313 O O . ASP A 1 166 ? 4.198 8.890 -3.854 1.00 98.38 166 ASP A O 1
ATOM 1317 N N . LEU A 1 167 ? 5.095 7.735 -2.155 1.00 98.56 167 LEU A N 1
ATOM 1318 C CA . LEU A 1 167 ? 4.075 8.108 -1.187 1.00 98.56 167 LEU A CA 1
ATOM 1319 C C . LEU A 1 167 ? 4.267 9.564 -0.762 1.00 98.56 167 LEU A C 1
ATOM 1321 O O . LEU A 1 167 ? 3.428 10.415 -1.042 1.00 98.56 167 LEU A O 1
ATOM 1325 N N . SER A 1 168 ? 5.361 9.852 -0.052 1.00 98.12 168 SER A N 1
ATOM 1326 C CA . SER A 1 168 ? 5.496 11.109 0.699 1.00 98.12 168 SER A CA 1
ATOM 1327 C C . SER A 1 168 ? 6.381 12.162 0.038 1.00 98.12 168 SER A C 1
ATOM 1329 O O . SER A 1 168 ? 6.254 13.342 0.388 1.00 98.12 168 SER A O 1
ATOM 1331 N N . TYR A 1 169 ? 7.279 11.746 -0.866 1.00 97.88 169 TYR A N 1
ATOM 1332 C CA . TYR A 1 169 ? 8.407 12.557 -1.348 1.00 97.88 169 TYR A CA 1
ATOM 1333 C C . TYR A 1 169 ? 9.214 13.174 -0.193 1.00 97.88 169 TYR A C 1
ATOM 1335 O O . TYR A 1 169 ? 9.643 14.329 -0.244 1.00 97.88 169 TYR A O 1
ATOM 1343 N N . ALA A 1 170 ? 9.356 12.437 0.916 1.00 97.12 170 ALA A N 1
ATOM 1344 C CA . ALA A 1 170 ? 10.139 12.903 2.051 1.00 97.12 170 ALA A CA 1
ATOM 1345 C C . ALA A 1 170 ? 11.624 13.001 1.706 1.00 97.12 170 ALA A C 1
ATOM 1347 O O . ALA A 1 170 ? 12.308 13.852 2.269 1.00 97.12 170 ALA A O 1
ATOM 1348 N N . ASP A 1 171 ? 12.112 12.159 0.794 1.00 93.00 171 ASP A N 1
ATOM 1349 C CA . ASP A 1 171 ? 13.448 12.227 0.207 1.00 93.00 171 ASP A CA 1
ATOM 1350 C C . ASP A 1 171 ? 14.506 12.455 1.268 1.00 93.00 171 ASP A C 1
ATOM 1352 O O . ASP A 1 171 ? 15.269 13.424 1.239 1.00 93.00 171 ASP A O 1
ATOM 1356 N N . THR A 1 172 ? 14.516 11.558 2.256 1.00 93.38 172 THR A N 1
ATOM 1357 C CA . THR A 1 172 ? 15.435 11.557 3.401 1.00 93.38 172 THR A CA 1
ATOM 1358 C C . THR A 1 172 ? 15.150 12.620 4.479 1.00 93.38 172 THR A C 1
ATOM 1360 O O . THR A 1 172 ? 15.663 12.511 5.597 1.00 93.38 172 THR A O 1
ATOM 1363 N N . GLN A 1 173 ? 14.262 13.590 4.230 1.00 95.31 173 GLN A N 1
ATOM 1364 C CA . GLN A 1 173 ? 13.759 14.559 5.213 1.00 95.31 173 GLN A CA 1
ATOM 1365 C C . GLN A 1 173 ? 12.594 13.970 6.021 1.00 95.31 173 GLN A C 1
ATOM 1367 O O . GLN A 1 173 ? 11.430 14.328 5.859 1.00 95.31 173 GLN A O 1
ATOM 1372 N N . GLN A 1 174 ? 12.916 13.080 6.956 1.00 96.44 174 GLN A N 1
ATOM 1373 C CA . GLN A 1 174 ? 11.941 12.258 7.686 1.00 96.44 174 GLN A CA 1
ATOM 1374 C C . GLN A 1 174 ? 10.727 12.958 8.326 1.00 96.44 174 GLN A C 1
ATOM 1376 O O . GLN A 1 174 ? 9.660 12.344 8.341 1.00 96.44 174 GLN A O 1
ATOM 1381 N N . PRO A 1 175 ? 10.793 14.206 8.835 1.00 97.06 175 PRO A N 1
ATOM 1382 C CA . PRO A 1 175 ? 9.591 14.892 9.318 1.00 97.06 175 PRO A CA 1
ATOM 1383 C C . PRO A 1 175 ? 8.485 15.038 8.258 1.00 97.06 175 PRO A C 1
ATOM 1385 O O . PRO A 1 175 ? 7.314 15.192 8.613 1.00 97.06 175 PRO A O 1
ATOM 1388 N N . LEU A 1 176 ? 8.834 14.969 6.968 1.00 98.06 176 LEU A N 1
ATOM 1389 C CA . LEU A 1 176 ? 7.885 14.966 5.859 1.00 98.06 176 LEU A CA 1
ATOM 1390 C C . LEU A 1 176 ? 7.075 13.666 5.777 1.00 98.06 176 LEU A C 1
ATOM 1392 O O . LEU A 1 176 ? 5.913 13.734 5.387 1.00 98.06 176 LEU A O 1
ATOM 1396 N N . TRP A 1 177 ? 7.601 12.518 6.223 1.00 98.56 177 TRP A N 1
ATOM 1397 C CA . TRP A 1 177 ? 6.788 11.305 6.388 1.00 98.56 177 TRP A CA 1
ATOM 1398 C C . TRP A 1 177 ? 5.705 11.495 7.448 1.00 98.56 177 TRP A C 1
ATOM 1400 O O . TRP A 1 177 ? 4.571 11.057 7.267 1.00 98.56 177 TRP A O 1
ATOM 1410 N N . ASP A 1 178 ? 6.041 12.170 8.551 1.00 98.50 178 ASP A N 1
ATOM 1411 C CA . ASP A 1 178 ? 5.077 12.438 9.615 1.00 98.50 178 ASP A CA 1
ATOM 1412 C C . ASP A 1 178 ? 3.995 13.430 9.171 1.00 98.50 178 ASP A C 1
ATOM 1414 O O . ASP A 1 178 ? 2.823 13.275 9.519 1.00 98.50 178 ASP A O 1
ATOM 1418 N N . ALA A 1 179 ? 4.380 14.462 8.412 1.00 98.50 179 ALA A N 1
ATOM 1419 C CA . ALA A 1 179 ? 3.438 15.410 7.821 1.00 98.50 179 ALA A CA 1
ATOM 1420 C C . ALA A 1 179 ? 2.513 14.726 6.805 1.00 98.50 179 ALA A C 1
ATOM 1422 O O . ALA A 1 179 ? 1.298 14.912 6.891 1.00 98.50 179 ALA A O 1
ATOM 1423 N N . PHE A 1 180 ? 3.068 13.875 5.939 1.00 98.75 180 PHE A N 1
ATOM 1424 C CA . PHE A 1 180 ? 2.320 13.087 4.965 1.00 98.75 180 PHE A CA 1
ATOM 1425 C C . PHE A 1 180 ? 1.310 12.163 5.645 1.00 98.75 180 PHE A C 1
ATOM 1427 O O . PHE A 1 180 ? 0.127 12.212 5.323 1.00 98.75 180 PHE A O 1
ATOM 1434 N N . GLY A 1 181 ? 1.738 11.382 6.643 1.00 98.62 181 GLY A N 1
ATOM 1435 C CA . GLY A 1 181 ? 0.854 10.466 7.366 1.00 98.62 181 GLY A CA 1
ATOM 1436 C C . GLY A 1 181 ? -0.348 11.183 7.988 1.00 98.62 181 GLY A C 1
ATOM 1437 O O . GLY A 1 181 ? -1.475 10.712 7.873 1.00 98.62 181 GLY A O 1
ATOM 1438 N N . ARG A 1 182 ? -0.137 12.366 8.586 1.00 98.50 182 ARG A N 1
ATOM 1439 C CA . ARG A 1 182 ? -1.231 13.179 9.149 1.00 98.50 182 ARG A CA 1
ATOM 1440 C C . ARG A 1 182 ? -2.109 13.799 8.066 1.00 98.50 182 ARG A C 1
ATOM 1442 O O . ARG A 1 182 ? -3.300 13.989 8.277 1.00 98.50 182 ARG A O 1
ATOM 1449 N N . PHE A 1 183 ? -1.520 14.151 6.928 1.00 98.56 183 PHE A N 1
ATOM 1450 C CA . PHE A 1 183 ? -2.240 14.709 5.792 1.00 98.56 183 PHE A CA 1
ATOM 1451 C C . PHE A 1 183 ? -3.193 13.689 5.150 1.00 98.56 183 PHE A C 1
ATOM 1453 O O . PHE A 1 183 ? -4.331 14.044 4.844 1.00 98.56 183 PHE A O 1
ATOM 1460 N N . VAL A 1 184 ? -2.766 12.431 4.991 1.00 98.50 184 VAL A N 1
ATOM 1461 C CA . VAL A 1 184 ? -3.583 11.381 4.355 1.00 98.50 184 VAL A CA 1
ATOM 1462 C C . VAL A 1 184 ? -4.505 10.633 5.322 1.00 98.50 184 VAL A C 1
ATOM 1464 O O . VAL A 1 184 ? -5.470 10.018 4.870 1.00 98.50 184 VAL A O 1
ATOM 1467 N N . GLU A 1 185 ? -4.266 10.715 6.636 1.00 98.25 185 GLU A N 1
ATOM 1468 C CA . GLU A 1 185 ? -5.062 10.049 7.682 1.00 98.25 185 GLU A CA 1
ATOM 1469 C C . GLU A 1 185 ? -6.589 10.159 7.490 1.00 98.25 185 GLU A C 1
ATOM 1471 O O . GLU A 1 185 ? -7.261 9.132 7.610 1.00 98.25 185 GLU A O 1
ATOM 1476 N N . PRO A 1 186 ? -7.187 11.324 7.148 1.00 97.00 186 PRO A N 1
ATOM 1477 C CA . PRO A 1 186 ? -8.639 11.428 6.972 1.00 97.00 186 PRO A CA 1
ATOM 1478 C C . PRO A 1 186 ? -9.230 10.472 5.924 1.00 97.00 186 PRO A C 1
ATOM 1480 O O . PRO A 1 186 ? -10.428 10.174 5.987 1.00 97.00 186 PRO A O 1
ATOM 1483 N N . TYR A 1 187 ? -8.398 10.006 4.990 1.00 97.38 187 TYR A N 1
ATOM 1484 C CA . TYR A 1 187 ? -8.738 9.086 3.909 1.00 97.38 187 TYR A CA 1
ATOM 1485 C C . TYR A 1 187 ? -8.250 7.667 4.226 1.00 97.38 187 TYR A C 1
ATOM 1487 O O . TYR A 1 187 ? -9.044 6.726 4.221 1.00 97.38 187 TYR A O 1
ATOM 1495 N N . ALA A 1 188 ? -6.969 7.527 4.580 1.00 98.31 188 ALA A N 1
ATOM 1496 C CA . ALA A 1 188 ? -6.313 6.241 4.804 1.00 98.31 188 ALA A CA 1
ATOM 1497 C C . ALA A 1 188 ? -6.852 5.482 6.028 1.00 98.31 188 ALA A C 1
ATOM 1499 O O . ALA A 1 188 ? -6.673 4.273 6.121 1.00 98.31 188 ALA A O 1
ATOM 1500 N N . ARG A 1 189 ? -7.542 6.159 6.960 1.00 97.88 189 ARG A N 1
ATOM 1501 C CA . ARG A 1 189 ? -8.215 5.515 8.101 1.00 97.88 189 ARG A CA 1
ATOM 1502 C C . ARG A 1 189 ? -9.572 4.883 7.765 1.00 97.88 189 ARG A C 1
ATOM 1504 O O . ARG A 1 189 ? -10.111 4.165 8.596 1.00 97.88 189 ARG A O 1
ATOM 1511 N N . LYS A 1 190 ? -10.156 5.186 6.596 1.00 97.62 190 LYS A N 1
ATOM 1512 C CA . LYS A 1 190 ? -11.543 4.810 6.239 1.00 97.62 190 LYS A CA 1
ATOM 1513 C C . LYS A 1 190 ? -11.653 3.680 5.220 1.00 97.62 190 LYS A C 1
ATOM 1515 O O . LYS A 1 190 ? -12.693 3.014 5.162 1.00 97.62 190 LYS A O 1
ATOM 1520 N N . ARG A 1 191 ? -10.629 3.523 4.382 1.00 97.50 191 ARG A N 1
ATOM 1521 C CA . ARG A 1 191 ? -10.539 2.524 3.312 1.00 97.50 191 ARG A CA 1
ATOM 1522 C C . ARG A 1 191 ? -9.117 1.958 3.278 1.00 97.50 191 ARG A C 1
ATOM 1524 O O . ARG A 1 191 ? -8.186 2.734 3.494 1.00 97.50 191 ARG A O 1
ATOM 1531 N N . PRO A 1 192 ? -8.936 0.651 3.021 1.00 98.25 192 PRO A N 1
ATOM 1532 C CA . PRO A 1 192 ? -7.616 0.042 2.920 1.00 98.25 192 PRO A CA 1
ATOM 1533 C C . PRO A 1 192 ? -6.782 0.693 1.818 1.00 98.25 192 PRO A C 1
ATOM 1535 O O . PRO A 1 192 ? -7.231 0.817 0.677 1.00 98.25 192 PRO A O 1
ATOM 1538 N N . TRP A 1 193 ? -5.561 1.085 2.171 1.00 98.69 193 TRP A N 1
ATOM 1539 C CA . TRP A 1 193 ? -4.532 1.513 1.231 1.00 98.69 193 TRP A CA 1
ATOM 1540 C C . TRP A 1 193 ? -3.518 0.383 1.070 1.00 98.69 193 TRP A C 1
ATOM 1542 O O . TRP A 1 193 ? -2.836 0.004 2.024 1.00 98.69 193 TRP A O 1
ATOM 1552 N N . MET A 1 194 ? -3.428 -0.151 -0.145 1.00 98.81 194 MET A N 1
ATOM 1553 C CA . MET A 1 194 ? -2.473 -1.185 -0.530 1.00 98.81 194 MET A CA 1
ATOM 1554 C C . MET A 1 194 ? -1.354 -0.515 -1.313 1.00 98.81 194 MET A C 1
ATOM 1556 O O . MET A 1 194 ? -1.560 -0.051 -2.436 1.00 98.81 194 MET A O 1
ATOM 1560 N N . VAL A 1 195 ? -0.183 -0.406 -0.692 1.00 98.75 195 VAL A N 1
ATOM 1561 C CA . VAL A 1 195 ? 0.927 0.393 -1.221 1.00 98.75 195 VAL A CA 1
ATOM 1562 C C . VAL A 1 195 ? 2.111 -0.478 -1.635 1.00 98.75 195 VAL A C 1
ATOM 1564 O O . VAL A 1 195 ? 2.280 -1.571 -1.106 1.00 98.75 195 VAL A O 1
ATOM 1567 N N . THR A 1 196 ? 2.948 -0.009 -2.554 1.00 97.50 196 THR A N 1
ATOM 1568 C CA . THR A 1 196 ? 4.334 -0.494 -2.678 1.00 97.50 196 THR A CA 1
ATOM 1569 C C . THR A 1 196 ? 5.300 0.689 -2.748 1.00 97.50 196 THR A C 1
ATOM 1571 O O . THR A 1 196 ? 4.886 1.833 -2.588 1.00 97.50 196 THR A O 1
ATOM 1574 N N . GLN A 1 197 ? 6.585 0.413 -2.920 1.00 97.75 197 GLN A N 1
ATOM 1575 C CA . GLN A 1 197 ? 7.665 1.393 -2.972 1.00 97.75 197 GLN A CA 1
ATOM 1576 C C . GLN A 1 197 ? 7.856 1.993 -4.379 1.00 97.75 197 GLN A C 1
ATOM 1578 O O . GLN A 1 197 ? 7.655 1.305 -5.383 1.00 97.75 197 GLN A O 1
ATOM 1583 N N . GLY A 1 198 ? 8.283 3.254 -4.436 1.00 98.06 198 GLY A N 1
ATOM 1584 C CA . GLY A 1 198 ? 8.875 3.921 -5.599 1.00 98.06 198 GLY A CA 1
ATOM 1585 C C . GLY A 1 198 ? 10.328 4.325 -5.325 1.00 98.06 198 GLY A C 1
ATOM 1586 O O . GLY A 1 198 ? 10.910 3.930 -4.306 1.00 98.06 198 GLY A O 1
ATOM 1587 N N . ASN A 1 199 ? 10.952 5.111 -6.212 1.00 97.50 199 ASN A N 1
ATOM 1588 C CA . ASN A 1 199 ? 12.339 5.546 -5.988 1.00 97.50 199 ASN A CA 1
ATOM 1589 C C . ASN A 1 199 ? 12.442 6.471 -4.778 1.00 97.50 199 ASN A C 1
ATOM 1591 O O . ASN A 1 199 ? 13.477 6.469 -4.105 1.00 97.50 199 ASN A O 1
ATOM 1595 N N . HIS A 1 200 ? 11.396 7.245 -4.484 1.00 97.81 200 HIS A N 1
ATOM 1596 C CA . HIS A 1 200 ? 11.403 8.186 -3.369 1.00 97.81 200 HIS A CA 1
ATOM 1597 C C . HIS A 1 200 ? 11.327 7.486 -1.998 1.00 97.81 200 HIS A C 1
ATOM 1599 O O . HIS A 1 200 ? 11.692 8.080 -0.986 1.00 97.81 200 HIS A O 1
ATOM 1605 N N . GLU A 1 201 ? 10.972 6.195 -1.947 1.00 98.31 201 GLU A N 1
ATOM 1606 C CA . GLU A 1 201 ? 11.049 5.380 -0.727 1.00 98.31 201 GLU A CA 1
ATOM 1607 C C . GLU A 1 201 ? 12.421 4.731 -0.497 1.00 98.31 201 GLU A C 1
ATOM 1609 O O . GLU A 1 201 ? 12.674 4.245 0.608 1.00 98.31 201 GLU A O 1
ATOM 1614 N N . VAL A 1 202 ? 13.313 4.707 -1.499 1.00 96.31 202 VAL A N 1
ATOM 1615 C CA . VAL A 1 202 ? 14.627 4.048 -1.386 1.00 96.31 202 VAL A CA 1
ATOM 1616 C C . VAL A 1 202 ? 15.436 4.668 -0.255 1.00 96.31 202 VAL A C 1
ATOM 1618 O O . VAL A 1 202 ? 15.977 3.935 0.565 1.00 96.31 202 VAL A O 1
ATOM 1621 N N . GLU A 1 203 ? 15.509 6.002 -0.202 1.00 92.81 203 GLU A N 1
ATOM 1622 C CA . GLU A 1 203 ? 16.162 6.778 0.865 1.00 92.81 203 GLU A CA 1
ATOM 1623 C C . GLU A 1 203 ? 17.524 6.211 1.319 1.00 92.81 203 GLU A C 1
ATOM 1625 O O . GLU A 1 203 ? 17.831 6.119 2.506 1.00 92.81 203 GLU A O 1
ATOM 1630 N N . ALA A 1 204 ? 18.357 5.796 0.364 1.00 83.69 204 ALA A N 1
ATOM 1631 C CA . ALA A 1 204 ? 19.666 5.216 0.638 1.00 83.69 204 ALA A CA 1
ATOM 1632 C C . ALA A 1 204 ? 20.782 6.250 0.437 1.00 83.69 204 ALA A C 1
ATOM 1634 O O . ALA A 1 204 ? 20.793 6.977 -0.556 1.00 83.69 204 ALA A O 1
ATOM 1635 N N . PHE A 1 205 ? 21.771 6.273 1.337 1.00 74.81 205 PHE A N 1
ATOM 1636 C CA . PHE A 1 205 ? 22.988 7.074 1.172 1.00 74.81 205 PHE A CA 1
ATOM 1637 C C . PHE A 1 205 ? 24.224 6.171 1.047 1.00 74.81 205 PHE A C 1
ATOM 1639 O O . PHE A 1 205 ? 24.602 5.532 2.029 1.00 74.81 205 PHE A O 1
ATOM 1646 N N . PRO A 1 206 ? 24.926 6.169 -0.105 1.00 62.66 206 PRO A N 1
ATOM 1647 C CA . PRO A 1 206 ? 26.050 5.259 -0.355 1.00 62.66 206 PRO A CA 1
ATOM 1648 C C . PRO A 1 206 ? 27.210 5.346 0.648 1.00 62.66 206 PRO A C 1
ATOM 1650 O O . PRO A 1 206 ? 27.958 4.389 0.805 1.00 62.66 206 PRO A O 1
ATOM 1653 N N . VAL A 1 207 ? 27.384 6.494 1.311 1.00 66.12 207 VAL A N 1
ATOM 1654 C CA . VAL A 1 207 ? 28.526 6.769 2.205 1.00 66.12 207 VAL A CA 1
ATOM 1655 C C . VAL A 1 207 ? 28.193 6.483 3.679 1.00 66.12 207 VAL A C 1
ATOM 1657 O O . VAL A 1 207 ? 29.075 6.510 4.534 1.00 66.12 207 VAL A O 1
ATOM 1660 N N . LEU A 1 208 ? 26.929 6.196 4.003 1.00 63.44 208 LEU A N 1
ATOM 1661 C CA . LEU A 1 208 ? 26.459 6.004 5.374 1.00 63.44 208 LEU A CA 1
ATOM 1662 C C . LEU A 1 208 ? 25.789 4.638 5.506 1.00 63.44 208 LEU A C 1
ATOM 1664 O O . LEU A 1 208 ? 24.579 4.503 5.360 1.00 63.44 208 LEU A O 1
ATOM 1668 N N . HIS A 1 209 ? 26.610 3.631 5.800 1.00 58.50 209 HIS A N 1
ATOM 1669 C CA . HIS A 1 209 ? 26.211 2.221 5.872 1.00 58.50 209 HIS A CA 1
ATOM 1670 C C . HIS A 1 209 ? 25.117 1.908 6.910 1.00 58.50 209 HIS A C 1
ATOM 1672 O O . HIS A 1 209 ? 24.469 0.872 6.797 1.00 58.50 209 HIS A O 1
ATOM 1678 N N . ASP A 1 210 ? 24.879 2.798 7.878 1.00 63.00 210 ASP A N 1
ATOM 1679 C CA . ASP A 1 210 ? 23.837 2.634 8.903 1.00 63.00 210 ASP A CA 1
ATOM 1680 C C . ASP A 1 210 ? 22.430 3.038 8.414 1.00 63.00 210 ASP A C 1
ATOM 1682 O O . ASP A 1 210 ? 21.451 2.909 9.152 1.00 63.00 210 ASP A O 1
ATOM 1686 N N . LEU A 1 211 ? 22.306 3.560 7.187 1.00 73.81 211 LEU A N 1
ATOM 1687 C CA . LEU A 1 211 ? 21.026 3.936 6.586 1.00 73.81 211 LEU A CA 1
ATOM 1688 C C . LEU A 1 211 ? 20.568 2.844 5.629 1.00 73.81 211 LEU A C 1
ATOM 1690 O O . LEU A 1 211 ? 21.028 2.737 4.492 1.00 73.81 211 LEU A O 1
ATOM 1694 N N . HIS A 1 212 ? 19.652 2.017 6.121 1.00 82.75 212 HIS A N 1
ATOM 1695 C CA . HIS A 1 212 ? 19.063 0.947 5.335 1.00 82.75 212 HIS A CA 1
ATOM 1696 C C . HIS A 1 212 ? 18.039 1.506 4.338 1.00 82.75 212 HIS A C 1
ATOM 1698 O O . HIS A 1 212 ? 17.168 2.281 4.750 1.00 82.75 212 HIS A O 1
ATOM 1704 N N . PRO A 1 213 ? 18.094 1.088 3.058 1.00 92.25 213 PRO A N 1
ATOM 1705 C CA . PRO A 1 213 ? 17.076 1.452 2.089 1.00 92.25 213 PRO A CA 1
ATOM 1706 C C . PRO A 1 213 ? 15.671 1.085 2.579 1.00 92.25 213 PRO A C 1
ATOM 1708 O O . PRO A 1 213 ? 15.492 0.065 3.253 1.00 92.25 213 PRO A O 1
ATOM 1711 N N . PHE A 1 214 ? 14.672 1.896 2.234 1.00 96.44 214 PHE A N 1
ATOM 1712 C CA . PHE A 1 214 ? 13.262 1.659 2.567 1.00 96.44 214 PHE A CA 1
ATOM 1713 C C . PHE A 1 214 ? 12.939 1.616 4.071 1.00 96.44 214 PHE A C 1
ATOM 1715 O O . PHE A 1 214 ? 11.874 1.127 4.452 1.00 96.44 214 PHE A O 1
ATOM 1722 N N . ALA A 1 215 ? 13.816 2.119 4.951 1.00 95.75 215 ALA A N 1
ATOM 1723 C CA . ALA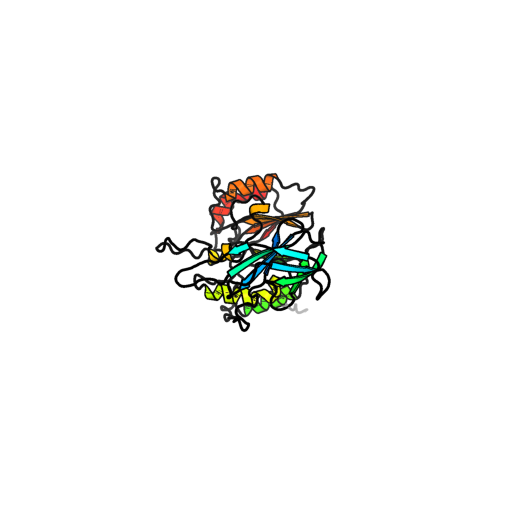 A 1 215 ? 13.605 2.061 6.402 1.00 95.75 215 ALA A CA 1
ATOM 1724 C C . ALA A 1 215 ? 12.281 2.714 6.838 1.00 95.75 215 ALA A C 1
ATOM 1726 O O . ALA A 1 215 ? 11.539 2.133 7.636 1.00 95.75 215 ALA A O 1
ATOM 1727 N N . ALA A 1 216 ? 11.961 3.893 6.295 1.00 97.56 216 ALA A N 1
ATOM 1728 C CA . ALA A 1 216 ? 10.717 4.597 6.594 1.00 97.56 216 ALA A CA 1
ATOM 1729 C C . ALA A 1 216 ? 9.491 3.844 6.054 1.00 97.56 216 ALA A C 1
ATOM 1731 O O . ALA A 1 216 ? 8.556 3.591 6.816 1.00 97.56 216 ALA A O 1
ATOM 1732 N N . TYR A 1 217 ? 9.524 3.426 4.783 1.00 98.44 217 TYR A N 1
ATOM 1733 C CA . TYR A 1 217 ? 8.458 2.648 4.141 1.00 98.44 217 TYR A CA 1
ATOM 1734 C C . TYR A 1 217 ? 8.149 1.358 4.918 1.00 98.44 217 TYR A C 1
ATOM 1736 O O . TYR A 1 217 ? 7.021 1.171 5.371 1.00 98.44 217 TYR A O 1
ATOM 1744 N N . ASN A 1 218 ? 9.161 0.525 5.179 1.00 98.06 218 ASN A N 1
ATOM 1745 C CA . ASN A 1 218 ? 8.994 -0.758 5.870 1.00 98.06 218 ASN A CA 1
ATOM 1746 C C . ASN A 1 218 ? 8.521 -0.612 7.318 1.00 98.06 218 ASN A C 1
ATOM 1748 O O . ASN A 1 218 ? 7.848 -1.501 7.833 1.00 98.06 218 ASN A O 1
ATOM 1752 N N . SER A 1 219 ? 8.870 0.494 7.978 1.00 98.31 219 SER A N 1
ATOM 1753 C CA . SER A 1 219 ? 8.437 0.743 9.354 1.00 98.31 219 SER A CA 1
ATOM 1754 C C . SER A 1 219 ? 7.025 1.310 9.434 1.00 98.31 219 SER A C 1
ATOM 1756 O O . SER A 1 219 ? 6.357 1.100 10.436 1.00 98.31 219 SER A O 1
ATOM 1758 N N . ARG A 1 220 ? 6.583 2.077 8.430 1.00 98.75 220 ARG A N 1
ATOM 1759 C CA . ARG A 1 220 ? 5.301 2.800 8.458 1.00 98.75 220 ARG A CA 1
ATOM 1760 C C . ARG A 1 220 ? 4.180 2.021 7.788 1.00 98.75 220 ARG A C 1
ATOM 1762 O O . ARG A 1 220 ? 3.083 2.006 8.327 1.00 98.75 220 ARG A O 1
ATOM 1769 N N . TRP A 1 221 ? 4.471 1.361 6.670 1.00 98.50 221 TRP A N 1
ATOM 1770 C CA . TRP A 1 221 ? 3.495 0.713 5.796 1.00 98.50 221 TRP A CA 1
ATOM 1771 C C . TRP A 1 221 ? 3.815 -0.776 5.601 1.00 98.50 221 TRP A C 1
ATOM 1773 O O . TRP A 1 221 ? 4.173 -1.201 4.500 1.00 98.50 221 TRP A O 1
ATOM 1783 N N . PRO A 1 222 ? 3.710 -1.608 6.653 1.00 97.75 222 PRO A N 1
ATOM 1784 C CA . PRO A 1 222 ? 3.824 -3.045 6.479 1.00 97.75 222 PRO A CA 1
ATOM 1785 C C . PRO A 1 222 ? 2.580 -3.561 5.745 1.00 97.75 222 PRO A C 1
ATOM 1787 O O . PRO A 1 222 ? 1.445 -3.383 6.196 1.00 97.75 222 PRO A O 1
ATOM 1790 N N . MET A 1 223 ? 2.807 -4.235 4.631 1.00 98.38 223 MET A N 1
ATOM 1791 C CA . MET A 1 223 ? 1.827 -4.843 3.735 1.00 98.38 223 MET A CA 1
ATOM 1792 C C . MET A 1 223 ? 1.735 -6.362 3.977 1.00 98.38 223 MET A C 1
ATOM 1794 O O . MET A 1 223 ? 2.528 -6.889 4.767 1.00 98.38 223 MET A O 1
ATOM 1798 N N . PRO A 1 224 ? 0.763 -7.086 3.385 1.00 97.69 224 PRO A N 1
ATOM 1799 C CA . PRO A 1 224 ? 0.575 -8.521 3.630 1.00 97.69 224 PRO A CA 1
ATOM 1800 C C . PRO A 1 224 ? 1.551 -9.411 2.834 1.00 97.69 224 PRO A C 1
ATOM 1802 O O . PRO A 1 224 ? 1.168 -10.300 2.066 1.00 97.69 224 PRO A O 1
ATOM 1805 N N . TYR A 1 225 ? 2.851 -9.145 2.970 1.00 98.12 225 TYR A N 1
ATOM 1806 C CA . TYR A 1 225 ? 3.873 -9.875 2.224 1.00 98.12 225 TYR A CA 1
ATOM 1807 C C . TYR A 1 225 ? 4.075 -11.299 2.749 1.00 98.12 225 TYR A C 1
ATOM 1809 O O . TYR A 1 225 ? 4.268 -12.219 1.957 1.00 98.12 225 TYR A O 1
ATOM 1817 N N . GLN A 1 226 ? 3.954 -11.528 4.061 1.00 96.44 226 GLN A N 1
ATOM 1818 C CA . GLN A 1 226 ? 4.045 -12.883 4.606 1.00 96.44 226 GLN A CA 1
ATOM 1819 C C . GLN A 1 226 ? 2.853 -13.750 4.188 1.00 96.44 226 GLN A C 1
ATOM 1821 O O . GLN A 1 226 ? 3.031 -14.929 3.886 1.00 96.44 226 GLN A O 1
ATOM 1826 N N . GLU A 1 227 ? 1.652 -13.175 4.131 1.00 96.06 227 GLU A N 1
ATOM 1827 C CA . GLU A 1 227 ? 0.413 -13.855 3.744 1.00 96.06 227 GLU A CA 1
ATOM 1828 C C . GLU A 1 227 ? 0.452 -14.324 2.281 1.00 96.06 227 GLU A C 1
ATOM 1830 O O . GLU A 1 227 ? -0.069 -15.393 1.964 1.00 96.06 227 GLU A O 1
ATOM 1835 N N . SER A 1 228 ? 1.143 -13.586 1.407 1.00 96.88 228 SER A N 1
ATOM 1836 C CA . SER A 1 228 ? 1.421 -13.995 0.018 1.00 96.88 228 SER A CA 1
ATOM 1837 C C . SER A 1 228 ? 2.661 -14.884 -0.137 1.00 96.88 228 SER A C 1
ATOM 1839 O O . SER A 1 228 ? 3.009 -15.311 -1.243 1.00 96.88 228 SER A O 1
ATOM 1841 N N . GLY A 1 229 ? 3.351 -15.203 0.961 1.00 97.69 229 GLY A N 1
ATOM 1842 C CA . GLY A 1 229 ? 4.589 -15.981 0.944 1.00 97.69 229 GLY A CA 1
ATOM 1843 C C . GLY A 1 229 ? 5.771 -15.248 0.303 1.00 97.69 229 GLY A C 1
ATOM 1844 O O . GLY A 1 229 ? 6.740 -15.896 -0.096 1.00 97.69 229 GLY A O 1
ATOM 1845 N N . SER A 1 230 ? 5.698 -13.922 0.185 1.00 98.31 230 SER A N 1
ATOM 1846 C CA . SER A 1 230 ? 6.833 -13.089 -0.193 1.00 98.31 230 SER A CA 1
ATOM 1847 C C . SER A 1 230 ? 7.818 -12.980 0.978 1.00 98.31 230 SER A C 1
ATOM 1849 O O . SER A 1 230 ? 7.406 -12.891 2.136 1.00 98.31 230 SER A O 1
ATOM 1851 N N . PRO A 1 231 ? 9.137 -12.970 0.722 1.00 98.00 231 PRO A N 1
ATOM 1852 C CA . PRO A 1 231 ? 10.141 -12.717 1.750 1.00 98.00 231 PRO A CA 1
ATOM 1853 C C . PRO A 1 231 ? 10.356 -11.219 2.036 1.00 98.00 231 PRO A C 1
ATOM 1855 O O . PRO A 1 231 ? 11.223 -10.886 2.843 1.00 98.00 231 PRO A O 1
ATOM 1858 N N . SER A 1 232 ? 9.639 -10.306 1.369 1.00 98.25 232 SER A N 1
ATOM 1859 C CA . SER A 1 232 ? 9.903 -8.865 1.435 1.00 98.25 232 SER A CA 1
ATOM 1860 C C . SER A 1 232 ? 8.634 -8.022 1.359 1.00 98.25 232 SER A C 1
ATOM 1862 O O . SER A 1 232 ? 7.780 -8.247 0.515 1.00 98.25 232 SER A O 1
ATOM 1864 N N . ASN A 1 233 ? 8.570 -6.953 2.152 1.00 98.25 233 ASN A N 1
ATOM 1865 C CA . ASN A 1 233 ? 7.484 -5.967 2.112 1.00 98.25 233 ASN A CA 1
ATOM 1866 C C . ASN A 1 233 ? 7.448 -5.111 0.824 1.00 98.25 233 ASN A C 1
ATOM 1868 O O . ASN A 1 233 ? 6.537 -4.307 0.626 1.00 98.25 233 ASN A O 1
ATOM 1872 N N . LEU A 1 234 ? 8.461 -5.239 -0.039 1.00 98.56 234 LEU A N 1
ATOM 1873 C CA . LEU A 1 234 ? 8.598 -4.457 -1.274 1.00 98.56 234 LEU A CA 1
ATOM 1874 C C . LEU A 1 234 ? 7.808 -5.051 -2.451 1.00 98.56 234 LEU A C 1
ATOM 1876 O O . LEU A 1 234 ? 7.663 -4.395 -3.480 1.00 98.56 234 LEU A O 1
ATOM 1880 N N . TYR A 1 235 ? 7.338 -6.292 -2.326 1.00 98.81 235 TYR A N 1
ATOM 1881 C CA . TYR A 1 235 ? 6.508 -6.962 -3.322 1.00 98.81 235 TYR A CA 1
ATOM 1882 C C . TYR A 1 235 ? 5.671 -8.048 -2.656 1.00 98.81 235 TYR A C 1
ATOM 1884 O O . TYR A 1 235 ? 6.155 -8.768 -1.785 1.00 98.81 235 TYR A O 1
ATOM 1892 N N . TYR A 1 236 ? 4.406 -8.145 -3.031 1.00 98.88 236 TYR A N 1
ATOM 1893 C CA . TYR A 1 236 ? 3.444 -9.050 -2.408 1.00 98.88 236 TYR A CA 1
ATOM 1894 C C . TYR A 1 236 ? 2.203 -9.183 -3.287 1.00 98.88 236 TYR A C 1
ATOM 1896 O O . TYR A 1 236 ? 2.031 -8.437 -4.250 1.00 98.88 236 TYR A O 1
ATOM 1904 N N . SER A 1 237 ? 1.326 -10.119 -2.948 1.00 98.69 237 SER A N 1
ATOM 1905 C CA . SER A 1 237 ? 0.032 -10.290 -3.604 1.00 98.69 237 SER A CA 1
ATOM 1906 C C . SER A 1 237 ? -1.092 -10.400 -2.577 1.00 98.69 237 SER A C 1
ATOM 1908 O O . SER A 1 237 ? -0.846 -10.549 -1.376 1.00 98.69 237 SER A O 1
ATOM 1910 N N . PHE A 1 238 ? -2.334 -10.262 -3.023 1.00 98.12 238 PHE A N 1
ATOM 1911 C CA . PHE A 1 238 ? -3.516 -10.529 -2.209 1.00 98.12 238 PHE A CA 1
ATOM 1912 C C . PHE A 1 238 ? -4.731 -10.819 -3.090 1.00 98.12 238 PHE A C 1
ATOM 1914 O O . PHE A 1 238 ? -4.840 -10.320 -4.212 1.00 98.12 238 PHE A O 1
ATOM 1921 N N . ASP A 1 239 ? -5.659 -11.603 -2.546 1.00 97.44 239 ASP A N 1
ATOM 1922 C CA . ASP A 1 239 ? -6.960 -11.849 -3.159 1.00 97.44 239 ASP A CA 1
ATOM 1923 C C . ASP A 1 239 ? -8.011 -10.917 -2.557 1.00 97.44 239 ASP A C 1
ATOM 1925 O O . ASP A 1 239 ? -8.016 -10.656 -1.352 1.00 97.44 239 ASP A O 1
ATOM 1929 N N . VAL A 1 240 ? -8.937 -10.437 -3.383 1.00 97.06 240 VAL A N 1
ATOM 1930 C CA . VAL A 1 240 ? -10.045 -9.584 -2.939 1.00 97.06 240 VAL A CA 1
ATOM 1931 C C . VAL A 1 240 ? -11.311 -9.849 -3.757 1.00 97.06 240 VAL A C 1
ATOM 1933 O O . VAL A 1 240 ? -11.255 -10.307 -4.903 1.00 97.06 240 VAL A O 1
ATOM 1936 N N . ALA A 1 241 ? -12.475 -9.609 -3.141 1.00 96.56 241 ALA A N 1
ATOM 1937 C CA . ALA A 1 241 ? -13.798 -9.819 -3.736 1.00 96.56 241 ALA A CA 1
ATOM 1938 C C . ALA A 1 241 ? -14.004 -11.236 -4.318 1.00 96.56 241 ALA A C 1
ATOM 1940 O O . ALA A 1 241 ? -14.713 -11.406 -5.312 1.00 96.56 241 ALA A O 1
ATOM 1941 N N . ALA A 1 242 ? -13.329 -12.236 -3.731 1.00 94.00 242 ALA A N 1
ATOM 1942 C CA . ALA A 1 242 ? -13.297 -13.648 -4.133 1.00 94.00 242 ALA A CA 1
ATOM 1943 C C . ALA A 1 242 ? -12.972 -13.921 -5.617 1.00 94.00 242 ALA A C 1
ATOM 1945 O O . ALA A 1 242 ? -13.103 -15.060 -6.055 1.00 94.00 242 ALA A O 1
ATOM 1946 N N . ALA A 1 243 ? -12.568 -12.902 -6.383 1.00 97.19 243 ALA A N 1
ATOM 1947 C CA . ALA A 1 243 ? -12.513 -12.952 -7.842 1.00 97.19 243 ALA A CA 1
ATOM 1948 C C . ALA A 1 243 ? -11.301 -12.231 -8.448 1.00 97.19 243 ALA A C 1
ATOM 1950 O O . ALA A 1 243 ? -11.064 -12.348 -9.653 1.00 97.19 243 ALA A O 1
ATOM 1951 N N . ILE A 1 244 ? -10.541 -11.486 -7.646 1.00 98.06 244 ILE A N 1
ATOM 1952 C CA . ILE A 1 244 ? -9.415 -10.686 -8.120 1.00 98.06 244 ILE A CA 1
ATOM 1953 C C . ILE A 1 244 ? -8.164 -11.088 -7.356 1.00 98.06 244 ILE A C 1
ATOM 1955 O O . ILE A 1 244 ? -8.163 -11.050 -6.129 1.00 98.06 244 ILE A O 1
ATOM 1959 N N . HIS A 1 245 ? -7.112 -11.429 -8.094 1.00 98.50 245 HIS A N 1
ATOM 1960 C CA . HIS A 1 245 ? -5.759 -11.565 -7.577 1.00 98.50 245 HIS A CA 1
ATOM 1961 C C . HIS A 1 245 ? -4.955 -10.319 -7.965 1.00 98.50 245 HIS A C 1
ATOM 1963 O O . HIS A 1 245 ? -4.851 -9.987 -9.151 1.00 98.50 245 HIS A O 1
ATOM 1969 N N . VAL A 1 246 ? -4.416 -9.610 -6.976 1.00 98.75 246 VAL A N 1
ATOM 1970 C CA . VAL A 1 246 ? -3.627 -8.388 -7.168 1.00 98.75 246 VAL A CA 1
ATOM 1971 C C . VAL A 1 246 ? -2.174 -8.666 -6.809 1.00 98.75 246 VAL A C 1
ATOM 1973 O O . VAL A 1 246 ? -1.898 -9.175 -5.728 1.00 98.75 246 VAL A O 1
ATOM 1976 N N . ILE A 1 247 ? -1.246 -8.289 -7.687 1.00 98.88 247 ILE A N 1
ATOM 1977 C CA . ILE A 1 247 ? 0.203 -8.423 -7.495 1.00 98.88 247 ILE A CA 1
ATOM 1978 C C . ILE A 1 247 ? 0.829 -7.029 -7.458 1.00 98.88 247 ILE A C 1
ATOM 1980 O O . ILE A 1 247 ? 0.719 -6.265 -8.414 1.00 98.88 247 ILE A O 1
ATOM 1984 N N . MET A 1 248 ? 1.533 -6.716 -6.376 1.00 98.81 248 MET A N 1
ATOM 1985 C CA . MET A 1 248 ? 2.318 -5.496 -6.195 1.00 98.81 248 MET A CA 1
ATOM 1986 C C . MET A 1 248 ? 3.798 -5.844 -6.388 1.00 98.81 248 MET A C 1
ATOM 1988 O O . MET A 1 248 ? 4.377 -6.549 -5.562 1.00 98.81 248 MET A O 1
ATOM 1992 N N . LEU A 1 249 ? 4.421 -5.375 -7.470 1.00 98.88 249 LEU A N 1
ATOM 1993 C CA . LEU A 1 249 ? 5.835 -5.624 -7.773 1.00 98.88 249 LEU A CA 1
ATOM 1994 C C . LEU A 1 249 ? 6.731 -4.468 -7.317 1.00 98.88 249 LEU A C 1
ATOM 1996 O O . LEU A 1 249 ? 6.354 -3.298 -7.355 1.00 98.88 249 LEU A O 1
ATOM 2000 N N . GLY A 1 250 ? 7.958 -4.803 -6.930 1.00 98.38 250 GLY A N 1
ATOM 2001 C CA . GLY A 1 250 ? 8.981 -3.862 -6.501 1.00 98.38 250 GLY A CA 1
ATOM 2002 C C . GLY A 1 250 ? 9.934 -3.494 -7.639 1.00 98.38 250 GLY A C 1
ATOM 2003 O O . GLY A 1 250 ? 10.795 -4.290 -8.009 1.00 98.38 250 GLY A O 1
ATOM 2004 N N . SER A 1 251 ? 9.826 -2.272 -8.164 1.00 98.31 251 SER A N 1
ATOM 2005 C CA . SER A 1 251 ? 10.716 -1.761 -9.219 1.00 98.31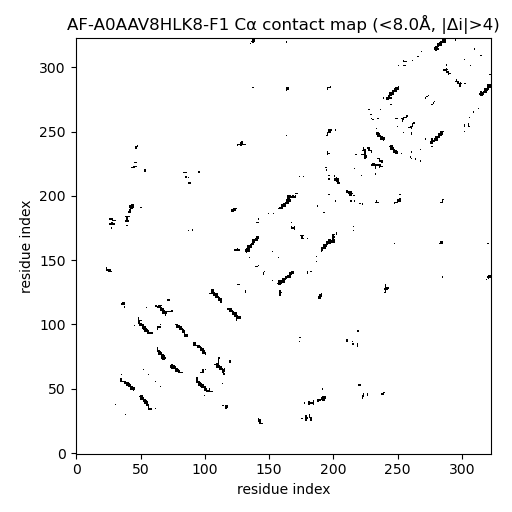 251 SER A CA 1
ATOM 2006 C C . SER A 1 251 ? 12.145 -1.428 -8.758 1.00 98.31 251 SER A C 1
ATOM 2008 O O . SER A 1 251 ? 13.044 -1.438 -9.593 1.00 98.31 251 SER A O 1
ATOM 2010 N N . TYR A 1 252 ? 12.386 -1.167 -7.462 1.00 97.62 252 TYR A N 1
ATOM 2011 C CA . TYR A 1 252 ? 13.720 -0.812 -6.925 1.00 97.62 252 TYR A CA 1
ATOM 2012 C C . TYR A 1 252 ? 14.286 -1.867 -5.967 1.00 97.62 252 TYR A C 1
ATOM 2014 O O . TYR A 1 252 ? 15.024 -1.571 -5.029 1.00 97.62 252 TYR A O 1
ATOM 2022 N N . THR A 1 253 ? 13.948 -3.127 -6.214 1.00 97.31 253 THR A N 1
ATOM 2023 C CA . THR A 1 253 ? 14.611 -4.291 -5.620 1.00 97.31 253 THR A CA 1
ATOM 2024 C C . THR A 1 253 ? 14.998 -5.255 -6.735 1.00 97.31 253 THR A C 1
ATOM 2026 O O . THR A 1 253 ? 14.504 -5.121 -7.854 1.00 97.31 253 THR A O 1
ATOM 2029 N N . ASP A 1 254 ? 15.887 -6.208 -6.459 1.00 98.12 254 ASP A N 1
ATOM 2030 C CA . ASP A 1 254 ? 16.350 -7.145 -7.481 1.00 98.12 254 ASP A CA 1
ATOM 2031 C C . ASP A 1 254 ? 15.156 -7.884 -8.111 1.00 98.12 254 ASP A C 1
ATOM 2033 O O . ASP A 1 254 ? 14.269 -8.391 -7.415 1.00 98.12 254 ASP A O 1
ATOM 2037 N N . PHE A 1 255 ? 15.131 -7.923 -9.443 1.00 98.25 255 PHE A N 1
ATOM 2038 C CA . PHE A 1 255 ? 14.052 -8.510 -10.248 1.00 98.25 255 PHE A CA 1
ATOM 2039 C C . PHE A 1 255 ? 14.566 -9.436 -11.359 1.00 98.25 255 PHE A C 1
ATOM 2041 O O . PHE A 1 255 ? 13.779 -9.938 -12.163 1.00 98.25 255 PHE A O 1
ATOM 2048 N N . ASP A 1 256 ? 15.878 -9.665 -11.450 1.00 97.62 256 ASP A N 1
ATOM 2049 C CA . ASP A 1 256 ? 16.424 -10.632 -12.403 1.00 97.62 256 ASP A CA 1
ATOM 2050 C C . ASP A 1 256 ? 15.992 -12.068 -12.059 1.00 97.62 256 ASP A C 1
ATOM 2052 O O . ASP A 1 256 ? 15.468 -12.336 -10.977 1.00 97.62 256 ASP A O 1
ATOM 2056 N N . SER A 1 257 ? 16.223 -13.015 -12.970 1.00 96.88 257 SER A N 1
ATOM 2057 C CA . SER A 1 257 ? 15.756 -14.402 -12.831 1.00 96.88 257 SER A CA 1
ATOM 2058 C C . SER A 1 257 ? 16.303 -15.159 -11.613 1.00 96.88 257 SER A C 1
ATOM 2060 O O . SER A 1 257 ? 15.763 -16.203 -11.260 1.00 96.88 257 SER A O 1
ATOM 2062 N N . ASN A 1 258 ? 17.370 -14.671 -10.975 1.00 97.00 258 ASN A N 1
ATOM 2063 C CA . ASN A 1 258 ? 17.939 -15.249 -9.756 1.00 97.00 258 ASN A CA 1
ATOM 2064 C C . ASN A 1 258 ? 17.455 -14.536 -8.482 1.00 97.00 258 ASN A C 1
ATOM 2066 O O . ASN A 1 258 ? 17.720 -15.012 -7.378 1.00 97.00 258 ASN A O 1
ATOM 2070 N N . SER A 1 259 ? 16.750 -13.411 -8.615 1.00 98.56 259 SER A N 1
ATOM 2071 C CA . SER A 1 259 ? 16.260 -12.619 -7.488 1.00 98.56 259 SER A CA 1
ATOM 2072 C C . SER A 1 259 ? 15.163 -13.331 -6.692 1.00 98.56 259 SER A C 1
ATOM 2074 O O . SER A 1 259 ? 14.416 -14.176 -7.198 1.00 98.56 259 SER A O 1
ATOM 2076 N N . ALA A 1 260 ? 15.018 -12.950 -5.422 1.00 98.69 260 ALA A N 1
ATOM 2077 C CA . ALA A 1 260 ? 13.929 -13.436 -4.579 1.00 98.69 260 ALA A CA 1
ATOM 2078 C C . ALA A 1 260 ? 12.549 -13.029 -5.130 1.00 98.69 260 ALA A C 1
ATOM 2080 O O . ALA A 1 260 ? 11.626 -13.842 -5.112 1.00 98.69 260 ALA A O 1
ATOM 2081 N N . GLN A 1 261 ? 12.429 -11.816 -5.685 1.00 98.81 261 GLN A N 1
ATOM 2082 C CA . GLN A 1 261 ? 11.185 -11.315 -6.267 1.00 98.81 261 GLN A CA 1
ATOM 2083 C C . GLN A 1 261 ? 10.745 -12.137 -7.476 1.00 98.81 261 GLN A C 1
ATOM 2085 O O . GLN A 1 261 ? 9.585 -12.526 -7.561 1.00 98.81 261 GLN A O 1
ATOM 2090 N N . TYR A 1 262 ? 11.660 -12.426 -8.403 1.00 98.81 262 TYR A N 1
ATOM 2091 C CA . TYR A 1 262 ? 11.340 -13.207 -9.594 1.00 98.81 262 TYR A CA 1
ATOM 2092 C C . TYR A 1 262 ? 10.870 -14.616 -9.233 1.00 98.81 262 TYR A C 1
ATOM 2094 O O . TYR A 1 262 ? 9.835 -15.078 -9.711 1.00 98.81 262 TYR A O 1
ATOM 2102 N N . ASN A 1 263 ? 11.606 -15.287 -8.343 1.00 98.69 263 ASN A N 1
ATOM 2103 C CA . ASN A 1 263 ? 11.259 -16.632 -7.894 1.00 98.69 263 ASN A CA 1
ATOM 2104 C C . ASN A 1 263 ? 9.919 -16.661 -7.148 1.00 98.69 263 ASN A C 1
ATOM 2106 O O . ASN A 1 263 ? 9.116 -17.571 -7.364 1.00 98.69 263 ASN A O 1
ATOM 2110 N N . TRP A 1 264 ? 9.655 -15.653 -6.310 1.00 98.81 264 TRP A N 1
ATOM 2111 C CA . TRP A 1 264 ? 8.357 -15.485 -5.663 1.00 98.81 264 TRP A CA 1
ATOM 2112 C C . TRP A 1 264 ? 7.240 -15.275 -6.691 1.00 98.81 264 TRP A C 1
ATOM 2114 O O . TRP A 1 264 ? 6.250 -15.995 -6.632 1.00 98.81 264 TRP A O 1
ATOM 2124 N N . LEU A 1 265 ? 7.419 -14.385 -7.673 1.00 98.88 265 LEU A N 1
ATOM 2125 C CA . LEU A 1 265 ? 6.417 -14.104 -8.706 1.00 98.88 265 LEU A CA 1
ATOM 2126 C C . LEU A 1 265 ? 6.066 -15.356 -9.519 1.00 98.88 265 LEU A C 1
ATOM 2128 O O . LEU A 1 265 ? 4.895 -15.625 -9.768 1.00 98.88 265 LEU A O 1
ATOM 2132 N N . VAL A 1 266 ? 7.062 -16.161 -9.904 1.00 98.75 266 VAL A N 1
ATOM 2133 C CA . VAL A 1 266 ? 6.822 -17.446 -10.584 1.00 98.75 266 VAL A CA 1
ATOM 2134 C C . VAL A 1 266 ? 5.963 -18.372 -9.718 1.00 98.75 266 VAL A C 1
ATOM 2136 O O . VAL A 1 266 ? 5.019 -18.985 -10.218 1.00 98.75 266 VAL A O 1
ATOM 2139 N N . ALA A 1 267 ? 6.273 -18.474 -8.423 1.00 98.62 267 ALA A N 1
ATOM 2140 C CA . ALA A 1 267 ? 5.526 -19.314 -7.492 1.00 98.62 267 ALA A CA 1
ATOM 2141 C C . ALA A 1 267 ? 4.116 -18.776 -7.201 1.00 98.62 267 ALA A C 1
ATOM 2143 O O . ALA A 1 267 ? 3.204 -19.567 -6.978 1.00 98.62 267 ALA A O 1
ATOM 2144 N N . ASP A 1 268 ? 3.938 -17.459 -7.186 1.00 98.69 268 ASP A N 1
ATOM 2145 C CA . ASP A 1 268 ? 2.664 -16.779 -6.963 1.00 98.69 268 ASP A CA 1
ATOM 2146 C C . ASP A 1 268 ? 1.724 -16.959 -8.165 1.00 98.69 268 ASP A C 1
ATOM 2148 O O . ASP A 1 268 ? 0.635 -17.514 -8.019 1.00 98.69 268 ASP A O 1
ATOM 2152 N N . LEU A 1 269 ? 2.203 -16.676 -9.383 1.00 98.62 269 LEU A N 1
ATOM 2153 C CA . LEU A 1 269 ? 1.452 -16.896 -10.625 1.00 98.62 269 LEU A CA 1
ATOM 2154 C C . LEU A 1 269 ? 1.047 -18.363 -10.821 1.00 98.62 269 LEU A C 1
ATOM 2156 O O . LEU A 1 269 ? -0.027 -18.641 -11.350 1.00 98.62 269 LEU A O 1
ATOM 2160 N N . ALA A 1 270 ? 1.871 -19.313 -10.371 1.00 97.81 270 ALA A N 1
ATOM 2161 C CA . ALA A 1 270 ? 1.545 -20.738 -10.433 1.00 97.81 270 ALA A CA 1
ATOM 2162 C C . ALA A 1 270 ? 0.367 -21.144 -9.523 1.00 97.81 270 ALA A C 1
ATOM 2164 O O . ALA A 1 270 ? -0.228 -22.201 -9.743 1.00 97.81 270 ALA A O 1
ATOM 2165 N N . LYS A 1 271 ? 0.026 -20.336 -8.509 1.00 95.00 271 LYS A N 1
ATOM 2166 C CA . LYS A 1 271 ? -1.117 -20.571 -7.608 1.00 95.00 271 LYS A CA 1
ATOM 2167 C C . LYS A 1 271 ? -2.422 -19.977 -8.139 1.00 95.00 271 LYS A C 1
ATOM 2169 O O . LYS A 1 271 ? -3.481 -20.338 -7.628 1.00 95.00 271 LYS A O 1
ATOM 2174 N N . VAL A 1 272 ? -2.361 -19.084 -9.130 1.00 95.94 272 VAL A N 1
ATOM 2175 C CA . VAL A 1 272 ? -3.541 -18.392 -9.659 1.00 95.94 272 VAL A CA 1
ATOM 2176 C C . VAL A 1 272 ? -4.462 -19.386 -10.366 1.00 95.94 272 VAL A C 1
ATOM 2178 O O . VAL A 1 272 ? -4.162 -19.911 -11.438 1.00 95.94 272 VAL A O 1
ATOM 2181 N N . ASP A 1 273 ? -5.630 -19.608 -9.770 1.00 96.00 273 ASP A N 1
ATOM 2182 C CA . ASP A 1 273 ? -6.724 -20.374 -10.354 1.00 96.00 273 ASP A CA 1
ATOM 2183 C C . ASP A 1 273 ? -7.747 -19.408 -10.958 1.00 96.00 273 ASP A C 1
ATOM 2185 O O . ASP A 1 273 ? -8.607 -18.874 -10.258 1.00 96.00 273 ASP A O 1
ATOM 2189 N N . ARG A 1 274 ? -7.687 -19.211 -12.280 1.00 96.00 274 ARG A N 1
ATOM 2190 C CA . ARG A 1 274 ? -8.573 -18.281 -13.007 1.00 96.00 274 ARG A CA 1
ATOM 2191 C C . ARG A 1 274 ? -10.056 -18.679 -12.968 1.00 96.00 274 ARG A C 1
ATOM 2193 O O . ARG A 1 274 ? -10.895 -17.882 -13.376 1.00 96.00 274 ARG A O 1
ATOM 2200 N N . SER A 1 275 ? -10.399 -19.884 -12.499 1.00 95.88 275 SER A N 1
ATOM 2201 C CA . SER A 1 275 ? -11.796 -20.258 -12.231 1.00 95.88 275 SER A CA 1
ATOM 2202 C C . SER A 1 275 ? -12.324 -19.677 -10.915 1.00 95.88 275 SER A C 1
ATOM 2204 O O . SER A 1 275 ? -13.536 -19.545 -10.752 1.00 95.88 275 SER A O 1
ATOM 2206 N N . LYS A 1 276 ? -11.419 -19.303 -10.002 1.00 94.31 276 LYS A N 1
ATOM 2207 C CA . LYS A 1 276 ? -11.711 -18.635 -8.730 1.00 94.31 276 LYS A CA 1
ATOM 2208 C C . LYS A 1 276 ? -11.445 -17.142 -8.822 1.00 94.31 276 LYS A C 1
ATOM 2210 O O . LYS A 1 276 ? -12.353 -16.363 -8.582 1.00 94.31 276 LYS A O 1
ATOM 2215 N N . THR A 1 277 ? -10.241 -16.752 -9.234 1.00 95.69 277 THR A N 1
ATOM 2216 C CA . THR A 1 277 ? -9.824 -15.358 -9.424 1.00 95.69 277 THR A CA 1
ATOM 2217 C C . THR A 1 277 ? -9.670 -15.050 -10.916 1.00 95.69 277 THR A C 1
ATOM 2219 O O . THR A 1 277 ? -8.560 -15.048 -11.453 1.00 95.69 277 THR A O 1
ATOM 2222 N N . PRO A 1 278 ? -10.780 -14.848 -11.657 1.00 97.50 278 PRO A N 1
ATOM 2223 C CA . PRO A 1 278 ? -10.724 -14.598 -13.093 1.00 97.50 278 PRO A CA 1
ATOM 2224 C C . PRO A 1 278 ? -9.982 -13.315 -13.466 1.00 97.50 278 PRO A C 1
ATOM 2226 O O . PRO A 1 278 ? -9.501 -13.251 -14.596 1.00 97.50 278 PRO A O 1
ATOM 2229 N N . TRP A 1 279 ? -9.869 -12.343 -12.557 1.00 98.50 279 TRP A N 1
ATOM 2230 C CA . TRP A 1 279 ? -9.133 -11.100 -12.774 1.00 98.50 279 TRP A CA 1
ATOM 2231 C C . TRP A 1 279 ? -7.758 -11.151 -12.112 1.00 98.50 279 TRP A C 1
ATOM 2233 O O . TRP A 1 279 ? -7.641 -11.419 -10.917 1.00 98.50 279 TRP A O 1
ATOM 2243 N N . LEU A 1 280 ? -6.729 -10.847 -12.892 1.00 98.75 280 LEU A N 1
ATOM 2244 C CA . LEU A 1 280 ? -5.341 -10.758 -12.475 1.00 98.75 280 LEU A CA 1
ATOM 2245 C C . LEU A 1 280 ? -4.815 -9.352 -12.778 1.00 98.75 280 LEU A C 1
ATOM 2247 O O . LEU A 1 280 ? -4.638 -8.980 -13.942 1.00 98.75 280 LEU A O 1
ATOM 2251 N N . ILE A 1 281 ? -4.561 -8.584 -11.722 1.00 98.81 281 ILE A N 1
ATOM 2252 C CA . ILE A 1 281 ? -4.119 -7.187 -11.786 1.00 98.81 281 ILE A CA 1
ATOM 2253 C C . ILE A 1 281 ? -2.685 -7.105 -11.276 1.00 98.81 281 ILE A C 1
ATOM 2255 O O . ILE A 1 281 ? -2.368 -7.650 -10.222 1.00 98.81 281 ILE A O 1
ATOM 2259 N N . VAL A 1 282 ? -1.821 -6.390 -11.992 1.00 98.88 282 VAL A N 1
ATOM 2260 C CA . VAL A 1 282 ? -0.446 -6.128 -11.553 1.00 98.88 282 VAL A CA 1
ATOM 2261 C C . VAL A 1 282 ? -0.244 -4.630 -11.379 1.00 98.88 282 VAL A C 1
ATOM 2263 O O . VAL A 1 282 ? -0.695 -3.836 -12.201 1.00 98.88 282 VAL A O 1
ATOM 2266 N N . LEU A 1 283 ? 0.455 -4.233 -10.323 1.00 98.81 283 LEU A N 1
ATOM 2267 C CA . LEU A 1 283 ? 0.893 -2.864 -10.113 1.00 98.81 2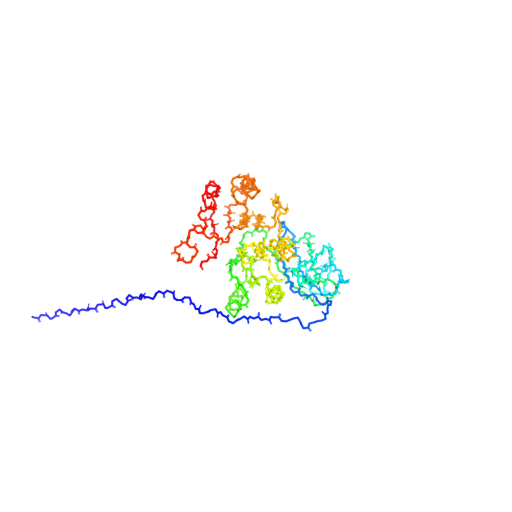83 LEU A CA 1
ATOM 2268 C C . LEU A 1 283 ? 2.397 -2.820 -9.878 1.00 98.81 283 LEU A C 1
ATOM 2270 O O . LEU A 1 283 ? 2.957 -3.672 -9.191 1.00 98.81 283 LEU A O 1
ATOM 2274 N N . LEU A 1 284 ? 3.048 -1.815 -10.449 1.00 98.19 284 LEU A N 1
ATOM 2275 C CA . LEU A 1 284 ? 4.483 -1.578 -10.324 1.00 98.19 284 LEU A CA 1
ATOM 2276 C C . LEU A 1 284 ? 4.773 -0.089 -10.507 1.00 98.19 284 LEU A C 1
ATOM 2278 O O . LEU A 1 284 ? 3.981 0.612 -11.127 1.00 98.19 284 LEU A O 1
ATOM 2282 N N . HIS A 1 285 ? 5.891 0.400 -9.981 1.00 98.38 285 HIS A N 1
ATOM 2283 C CA . HIS A 1 285 ? 6.177 1.832 -10.020 1.00 98.38 285 HIS A CA 1
ATOM 2284 C C . HIS A 1 285 ? 6.638 2.295 -11.410 1.00 98.38 285 HIS A C 1
ATOM 2286 O O . HIS A 1 285 ? 5.997 3.145 -12.020 1.00 98.38 285 HIS A O 1
ATOM 2292 N N . VAL A 1 286 ? 7.705 1.681 -11.942 1.00 98.12 286 VAL A N 1
ATOM 2293 C CA . VAL A 1 286 ? 8.395 2.138 -13.165 1.00 98.12 286 VAL A CA 1
ATOM 2294 C C . VAL A 1 286 ? 7.743 1.581 -14.440 1.00 98.12 286 VAL A C 1
ATOM 2296 O O . VAL A 1 286 ? 7.824 0.374 -14.684 1.00 98.12 286 VAL A O 1
ATOM 2299 N N . PRO A 1 287 ? 7.177 2.421 -15.319 1.00 97.62 287 PRO A N 1
ATOM 2300 C CA . PRO A 1 287 ? 6.383 1.977 -16.452 1.00 97.62 287 PRO A CA 1
ATOM 2301 C C . PRO A 1 287 ? 7.252 1.278 -17.503 1.00 97.62 287 PRO A C 1
ATOM 2303 O O . PRO A 1 287 ? 8.288 1.781 -17.939 1.00 97.62 287 PRO A O 1
ATOM 2306 N N . TRP A 1 288 ? 6.805 0.106 -17.958 1.00 97.50 288 TRP A N 1
ATOM 2307 C CA . TRP A 1 288 ? 7.487 -0.653 -19.016 1.00 97.50 288 TRP A CA 1
ATOM 2308 C C . TRP A 1 288 ? 7.229 -0.077 -20.409 1.00 97.50 288 TRP A C 1
ATOM 2310 O O . TRP A 1 288 ? 8.086 -0.142 -21.286 1.00 97.50 288 TRP A O 1
ATOM 2320 N N . TYR A 1 289 ? 6.044 0.501 -20.595 1.00 97.25 289 TYR A N 1
ATOM 2321 C CA . TYR A 1 289 ? 5.597 1.115 -21.836 1.00 97.25 289 TYR A CA 1
ATOM 2322 C C . TYR A 1 289 ? 5.319 2.597 -21.590 1.00 97.25 289 TYR A C 1
ATOM 2324 O O . TYR A 1 289 ? 4.198 2.983 -21.271 1.00 97.25 289 TYR A O 1
ATOM 2332 N N . ASN A 1 290 ? 6.354 3.426 -21.731 1.00 95.50 290 ASN A N 1
ATOM 2333 C CA . ASN A 1 290 ? 6.271 4.873 -21.550 1.00 95.50 290 ASN A CA 1
ATOM 2334 C C . ASN A 1 290 ? 6.738 5.606 -22.814 1.00 95.50 290 ASN A C 1
ATOM 2336 O O . ASN A 1 290 ? 7.848 5.391 -23.305 1.00 95.50 290 ASN A O 1
ATOM 2340 N N . THR A 1 291 ? 5.878 6.474 -23.346 1.00 94.69 291 THR A N 1
ATOM 2341 C CA . THR A 1 291 ? 6.166 7.314 -24.520 1.00 94.69 291 THR A CA 1
ATOM 2342 C C . THR A 1 291 ? 6.462 8.768 -24.160 1.00 94.69 291 THR A C 1
ATOM 2344 O O . THR A 1 291 ? 6.689 9.574 -25.059 1.00 94.69 291 THR A O 1
ATOM 2347 N N . ASN A 1 292 ? 6.443 9.122 -22.874 1.00 91.19 292 ASN A N 1
ATOM 2348 C CA . ASN A 1 292 ? 6.893 10.426 -22.402 1.00 91.19 292 ASN A CA 1
ATOM 2349 C C . ASN A 1 292 ? 8.420 10.486 -22.436 1.00 91.19 292 ASN A C 1
ATOM 2351 O O . ASN A 1 292 ? 9.090 9.458 -22.400 1.00 91.19 292 ASN A O 1
ATOM 2355 N N . LEU A 1 293 ? 8.966 11.700 -22.526 1.00 91.00 293 LEU A N 1
ATOM 2356 C CA . LEU A 1 293 ? 10.417 11.913 -22.519 1.00 91.00 293 LEU A CA 1
ATOM 2357 C C . LEU A 1 293 ? 11.027 11.636 -21.141 1.00 91.00 293 LEU A C 1
ATOM 2359 O O . LEU A 1 293 ? 12.139 11.119 -21.050 1.00 91.00 293 LEU A O 1
ATOM 2363 N N . ALA A 1 294 ? 10.312 12.001 -20.076 1.00 89.88 294 ALA A N 1
ATOM 2364 C CA . ALA A 1 294 ? 10.718 11.684 -18.719 1.00 89.88 294 ALA A CA 1
ATOM 2365 C C . ALA A 1 294 ? 10.587 10.173 -18.485 1.00 89.88 294 ALA A C 1
ATOM 2367 O O . ALA A 1 294 ? 9.616 9.545 -18.908 1.00 89.88 294 ALA A O 1
ATOM 2368 N N . HIS A 1 295 ? 11.626 9.595 -17.879 1.00 93.56 295 HIS A N 1
ATOM 2369 C CA . HIS A 1 295 ? 11.716 8.177 -17.523 1.00 93.56 295 HIS A CA 1
ATOM 2370 C C . HIS A 1 295 ? 11.542 7.193 -18.692 1.00 93.56 295 HIS A C 1
ATOM 2372 O O . HIS A 1 295 ? 11.191 6.023 -18.509 1.00 93.56 295 HIS A O 1
ATOM 2378 N N . GLN A 1 296 ? 11.804 7.645 -19.923 1.00 95.19 296 GLN A N 1
ATOM 2379 C CA . GLN A 1 296 ? 11.660 6.805 -21.104 1.00 95.19 296 GLN A CA 1
ATOM 2380 C C . GLN A 1 296 ? 12.654 5.639 -21.083 1.00 95.19 296 GLN A C 1
ATOM 2382 O O . GLN A 1 296 ? 13.869 5.833 -21.055 1.00 95.19 296 GLN A O 1
ATOM 2387 N N . GLY A 1 297 ? 12.135 4.412 -21.157 1.00 96.31 297 GLY A N 1
ATOM 2388 C CA . GLY A 1 297 ? 12.948 3.196 -21.236 1.00 96.31 297 GLY A CA 1
ATOM 2389 C C . GLY A 1 297 ? 13.563 2.735 -19.911 1.00 96.31 297 GLY A C 1
ATOM 2390 O O . GLY A 1 297 ? 14.230 1.702 -19.903 1.00 96.31 297 GLY A O 1
ATOM 2391 N N . GLU A 1 298 ? 13.318 3.424 -18.792 1.00 97.44 298 GLU A N 1
ATOM 2392 C CA . GLU A 1 298 ? 13.848 3.017 -17.480 1.00 97.44 298 GLU A CA 1
ATOM 2393 C C . GLU A 1 298 ? 13.320 1.640 -17.035 1.00 97.44 298 GLU A C 1
ATOM 2395 O O . GLU A 1 298 ? 14.056 0.847 -16.448 1.00 97.44 298 GLU A O 1
ATOM 2400 N N . GLY A 1 299 ? 12.079 1.299 -17.400 1.00 97.56 299 GLY A N 1
ATOM 2401 C CA . GLY A 1 299 ? 11.468 -0.001 -17.102 1.00 97.56 299 GLY A CA 1
ATOM 2402 C C . GLY A 1 299 ? 11.967 -1.174 -17.957 1.00 97.56 299 GLY A C 1
ATOM 2403 O O . GLY A 1 299 ? 11.582 -2.316 -17.703 1.00 97.56 299 GLY A O 1
ATOM 2404 N N . GLU A 1 300 ? 12.821 -0.945 -18.962 1.00 98.31 300 GLU A N 1
ATOM 2405 C CA . GLU A 1 300 ? 13.156 -1.947 -19.986 1.00 98.31 300 GLU A CA 1
ATOM 2406 C C . GLU A 1 300 ? 13.833 -3.203 -19.415 1.00 98.31 300 GLU A C 1
ATOM 2408 O O . GLU A 1 300 ? 13.582 -4.317 -19.879 1.00 98.31 300 GLU A O 1
ATOM 2413 N N . SER A 1 301 ? 14.679 -3.053 -18.393 1.00 98.31 301 SER A N 1
ATOM 2414 C CA . SER A 1 301 ? 15.355 -4.190 -17.750 1.00 98.31 301 SER A CA 1
ATOM 2415 C C . SER A 1 301 ? 14.368 -5.104 -17.023 1.00 98.31 301 SER A C 1
ATOM 2417 O O . SER A 1 301 ? 14.437 -6.325 -17.172 1.00 98.31 301 SER A O 1
ATOM 2419 N N . MET A 1 302 ? 13.422 -4.523 -16.280 1.00 98.56 302 MET A N 1
ATOM 2420 C CA . MET A 1 302 ? 12.384 -5.280 -15.578 1.00 98.56 302 MET A CA 1
ATOM 2421 C C . MET A 1 302 ? 11.392 -5.896 -16.570 1.00 98.56 302 MET A C 1
ATOM 2423 O O . MET A 1 302 ? 11.048 -7.069 -16.430 1.00 98.56 302 MET A O 1
ATOM 2427 N N . ARG A 1 303 ? 11.017 -5.159 -17.627 1.00 98.62 303 ARG A N 1
ATOM 2428 C CA . ARG A 1 303 ? 10.186 -5.665 -18.729 1.00 98.62 303 ARG A CA 1
ATOM 2429 C C . ARG A 1 303 ? 10.803 -6.914 -19.356 1.00 98.62 303 ARG A C 1
ATOM 2431 O O . ARG A 1 303 ? 10.151 -7.949 -19.416 1.00 98.62 303 ARG A O 1
ATOM 2438 N N . LYS A 1 304 ? 12.084 -6.869 -19.745 1.00 98.62 304 LYS A N 1
ATOM 2439 C CA . LYS A 1 304 ? 12.798 -8.034 -20.307 1.00 98.62 304 LYS A CA 1
ATOM 2440 C C . LYS A 1 304 ? 12.811 -9.241 -19.373 1.00 98.62 304 LYS A C 1
ATOM 2442 O O . LYS A 1 304 ? 12.778 -10.367 -19.858 1.00 98.62 304 LYS A O 1
ATOM 2447 N N . ALA A 1 305 ? 12.900 -9.014 -18.065 1.00 98.56 305 ALA A N 1
ATOM 2448 C CA . ALA A 1 305 ? 12.904 -10.091 -17.087 1.00 98.56 305 ALA A CA 1
ATOM 2449 C C . ALA A 1 305 ? 11.505 -10.706 -16.916 1.00 98.56 305 ALA A C 1
ATOM 2451 O O . ALA A 1 305 ? 11.358 -11.923 -16.995 1.00 98.56 305 ALA A O 1
ATOM 2452 N N . MET A 1 306 ? 10.477 -9.884 -16.689 1.00 98.69 306 MET A N 1
ATOM 2453 C CA . MET A 1 306 ? 9.201 -10.337 -16.120 1.00 98.69 306 MET A CA 1
ATOM 2454 C C . MET A 1 306 ? 8.010 -10.304 -17.084 1.00 98.69 306 MET A C 1
ATOM 2456 O O . MET A 1 306 ? 7.000 -10.946 -16.801 1.00 98.69 306 MET A O 1
ATOM 2460 N N . GLU A 1 307 ? 8.090 -9.614 -18.223 1.00 98.69 307 GLU A N 1
ATOM 2461 C CA . GLU A 1 307 ? 6.948 -9.467 -19.137 1.00 98.69 307 GLU A CA 1
ATOM 2462 C C . GLU A 1 307 ? 6.419 -10.803 -19.652 1.00 98.69 307 GLU A C 1
ATOM 2464 O O . GLU A 1 307 ? 5.209 -11.020 -19.661 1.00 98.69 307 GLU A O 1
ATOM 2469 N N . ASP A 1 308 ? 7.307 -11.722 -20.028 1.00 98.56 308 ASP A N 1
ATOM 2470 C CA . ASP A 1 308 ? 6.907 -13.040 -20.521 1.00 98.56 308 ASP A CA 1
ATOM 2471 C C . ASP A 1 308 ? 6.173 -13.863 -19.443 1.00 98.56 308 ASP A C 1
ATOM 2473 O O . ASP A 1 308 ? 5.241 -14.601 -19.768 1.00 98.56 308 ASP A O 1
ATOM 2477 N N . LEU A 1 309 ? 6.510 -13.684 -18.156 1.00 98.62 309 LEU A N 1
ATOM 2478 C CA . LEU A 1 309 ? 5.775 -14.307 -17.047 1.00 98.62 309 LEU A CA 1
ATOM 2479 C C . LEU A 1 309 ? 4.340 -13.773 -16.974 1.00 98.62 309 LEU A C 1
ATOM 2481 O O . LEU A 1 309 ? 3.389 -14.557 -16.947 1.00 98.62 309 LEU A O 1
ATOM 2485 N N . LEU A 1 310 ? 4.187 -12.445 -16.988 1.00 98.62 310 LEU A N 1
ATOM 2486 C CA . LEU A 1 310 ? 2.882 -11.784 -16.910 1.00 98.62 310 LEU A CA 1
ATOM 2487 C C . LEU A 1 310 ? 2.016 -12.097 -18.140 1.00 98.62 310 LEU A C 1
ATOM 2489 O O . LEU A 1 310 ? 0.824 -12.383 -18.016 1.00 98.62 310 LEU A O 1
ATOM 2493 N N . TYR A 1 311 ? 2.624 -12.119 -19.327 1.00 98.56 311 TYR A N 1
ATOM 2494 C CA . TYR A 1 311 ? 1.955 -12.468 -20.577 1.00 98.56 311 TYR A CA 1
ATOM 2495 C C . TYR A 1 311 ? 1.445 -13.915 -20.563 1.00 98.56 311 TYR A C 1
ATOM 2497 O O . TYR A 1 311 ? 0.277 -14.167 -20.869 1.00 98.56 311 TYR A O 1
ATOM 2505 N N . LYS A 1 312 ? 2.281 -14.877 -20.149 1.00 98.25 312 LYS A N 1
ATOM 2506 C CA . LYS A 1 312 ? 1.888 -16.294 -20.041 1.00 98.25 312 LYS A CA 1
ATOM 2507 C C . LYS A 1 312 ? 0.792 -16.521 -19.004 1.00 98.25 312 LYS A C 1
ATOM 2509 O O . LYS A 1 312 ? -0.092 -17.343 -19.241 1.00 98.25 312 LYS A O 1
ATOM 2514 N N . ALA A 1 313 ? 0.815 -15.771 -17.903 1.00 98.12 313 ALA A N 1
ATOM 2515 C CA . ALA A 1 313 ? -0.239 -15.781 -16.890 1.00 98.12 313 ALA A CA 1
ATOM 2516 C C . ALA A 1 313 ? -1.529 -15.057 -17.326 1.00 98.12 313 ALA A C 1
ATOM 2518 O O . ALA A 1 313 ? -2.536 -15.121 -16.618 1.00 98.12 313 ALA A O 1
ATOM 2519 N N . ARG A 1 314 ? -1.519 -14.408 -18.501 1.00 97.81 314 ARG A N 1
ATOM 2520 C CA . ARG A 1 314 ? -2.636 -13.635 -19.061 1.00 97.81 314 ARG A CA 1
ATOM 2521 C C . ARG A 1 314 ? -3.115 -12.537 -18.110 1.00 97.81 314 ARG A C 1
ATOM 2523 O O . ARG A 1 314 ? -4.312 -12.432 -17.855 1.00 97.81 314 ARG A O 1
ATOM 2530 N N . VAL A 1 315 ? -2.185 -11.767 -17.544 1.00 98.62 315 VAL A N 1
ATOM 2531 C CA . VAL A 1 315 ? -2.510 -10.574 -16.740 1.00 98.62 315 VAL A CA 1
ATOM 2532 C C . VAL A 1 315 ? -3.471 -9.672 -17.518 1.00 98.62 315 VAL A C 1
ATOM 2534 O O . VAL A 1 315 ? -3.246 -9.413 -18.700 1.00 98.62 315 VAL A O 1
ATOM 2537 N N . ASP A 1 316 ? -4.539 -9.214 -16.864 1.00 98.69 316 ASP A N 1
ATOM 2538 C CA . ASP A 1 316 ? -5.600 -8.442 -17.518 1.00 98.69 316 ASP A CA 1
ATOM 2539 C C . ASP A 1 316 ? -5.231 -6.962 -17.647 1.00 98.69 316 ASP A C 1
ATOM 2541 O O . ASP A 1 316 ? -5.513 -6.332 -18.666 1.00 98.69 316 ASP A O 1
ATOM 2545 N N . VAL A 1 317 ? -4.583 -6.400 -16.622 1.00 98.56 317 VAL A N 1
ATOM 2546 C CA . VAL A 1 317 ? -4.136 -5.004 -16.613 1.00 98.56 317 VAL A CA 1
ATOM 2547 C C . VAL A 1 317 ? -2.899 -4.824 -15.736 1.00 98.56 317 VAL A C 1
ATOM 2549 O O . VAL A 1 317 ? -2.765 -5.449 -14.682 1.00 98.56 317 VAL A O 1
ATOM 2552 N N . VAL A 1 318 ? -2.003 -3.945 -16.186 1.00 98.56 318 VAL A N 1
ATOM 2553 C CA . VAL A 1 318 ? -0.852 -3.468 -15.416 1.00 98.56 318 VAL A CA 1
ATOM 2554 C C . VAL A 1 318 ? -1.031 -1.975 -15.162 1.00 98.56 318 VAL A C 1
ATOM 2556 O O . VAL A 1 318 ? -1.132 -1.205 -16.118 1.00 98.56 318 VAL A O 1
ATOM 2559 N N . PHE A 1 319 ? -1.051 -1.558 -13.898 1.00 98.25 319 PHE A N 1
ATOM 2560 C CA . PHE A 1 319 ? -0.995 -0.145 -13.526 1.00 98.25 319 PHE A CA 1
ATOM 2561 C C . PHE A 1 319 ? 0.429 0.244 -13.141 1.00 98.25 319 PHE A C 1
ATOM 2563 O O . PHE A 1 319 ? 1.098 -0.449 -12.376 1.00 98.25 319 PHE A O 1
ATOM 2570 N N . CYS A 1 320 ? 0.881 1.370 -13.674 1.00 95.19 320 CYS A N 1
ATOM 2571 C CA . CYS A 1 320 ? 2.163 1.969 -13.342 1.00 95.19 320 CYS A CA 1
ATOM 2572 C C . CYS A 1 320 ? 2.054 3.487 -13.369 1.00 95.19 320 CYS A C 1
ATOM 2574 O O . CYS A 1 320 ? 1.117 4.035 -13.956 1.00 95.19 320 CYS A O 1
ATOM 2576 N N . PHE A 1 321 ? 2.985 4.137 -12.682 1.00 90.62 321 PHE A N 1
ATOM 2577 C CA . PHE A 1 321 ? 3.037 5.589 -12.567 1.00 90.62 321 PHE A CA 1
ATOM 2578 C C . PHE A 1 321 ? 4.439 6.047 -12.961 1.00 90.62 321 PHE A C 1
ATOM 2580 O O . PHE A 1 321 ? 4.931 5.504 -13.945 1.00 90.62 321 PHE A O 1
ATOM 2587 N N . TYR A 1 322 ? 5.063 7.019 -12.289 1.00 88.38 322 TYR A N 1
ATOM 2588 C CA . TYR A 1 322 ? 6.438 7.430 -12.601 1.00 88.38 322 TYR A CA 1
ATOM 2589 C C . TYR A 1 322 ? 6.653 7.835 -14.077 1.00 88.38 322 TYR A C 1
ATOM 2591 O O . TYR A 1 322 ? 7.370 7.184 -14.847 1.00 88.38 322 TYR A O 1
ATOM 2599 N N . ILE A 1 323 ? 5.962 8.903 -14.493 1.00 77.94 323 ILE A N 1
ATOM 2600 C CA . ILE A 1 323 ? 5.928 9.418 -15.874 1.00 77.94 323 ILE A CA 1
ATOM 2601 C C . ILE A 1 323 ? 6.404 10.870 -15.943 1.00 77.94 323 ILE A C 1
ATOM 2603 O O . ILE A 1 323 ? 5.998 11.696 -15.090 1.00 77.94 323 ILE A O 1
#

Nearest PDB structures (foldseek):
  8brn-assembly1_C  TM=9.085E-01  e=5.192E-33  Phaseolus vulgaris
  1xzw-assembly1_A  TM=9.205E-01  e=7.487E-33  Ipomoea batatas
  6hwr-assembly1_D  TM=9.096E-01  e=2.696E-32  Phaseolus vulgaris
  6gj9-assembly1_A  TM=9.068E-01  e=1.655E-32  Triticum aestivum
  1kbp-assembly1_B  TM=9.050E-01  e=4.200E-31  Phaseolus vulgaris

Sequence (323 aa):
MFPILYLLFATVLCNGEFMRPPPGKMILTRHAESSSYPQQVHISAVGTDHMRVSWITTDKRVPSIVEYGTDSGTYDMTATGEHTSYRYFSYVSGKIHHVNIGPLLPDTVYYYRCGRVGDEFNFKTPPAVLPIDFVVAGDLGQTEWTASTLYHVNQSDYDMLLLPGDLSYADTQQPLWDAFGRFVEPYARKRPWMVTQGNHEVEAFPVLHDLHPFAAYNSRWPMPYQESGSPSNLYYSFDVAAAIHVIMLGSYTDFDSNSAQYNWLVADLAKVDRSKTPWLIVLLHVPWYNTNLAHQGEGESMRKAMEDLLYKARVDVVFCFYI

pLDDT: mean 92.93, std 13.18, range [29.78, 98.88]

Radius of gyration: 22.22 Å; Cα contacts (8 Å, |Δi|>4): 679; chains: 1; bounding box: 53×53×91 Å

Mean predicted aligned error: 5.65 Å

Solvent-accessible surface area (backbone atoms only — not comparable to full-atom values): 17742 Å² total; per-residue (Å²): 140,81,84,83,80,82,80,80,79,78,78,80,75,81,82,68,77,85,73,80,75,76,86,56,61,77,56,80,44,77,88,88,69,62,51,61,38,68,37,39,36,29,28,27,63,33,73,88,40,30,37,31,45,29,32,31,20,66,37,74,82,55,52,44,34,38,39,29,23,74,43,85,98,43,56,90,40,74,35,71,39,47,71,48,69,55,72,58,89,91,49,65,58,44,39,27,29,44,25,64,45,65,87,50,66,54,66,33,57,35,26,34,32,48,40,88,38,76,66,82,46,51,32,43,41,50,41,63,44,76,79,80,46,74,44,78,54,49,64,46,42,41,23,54,58,33,53,52,50,54,53,55,56,72,70,59,84,53,38,35,36,41,29,36,11,25,59,42,66,28,67,74,45,61,71,36,46,56,14,32,34,47,60,46,19,88,54,29,42,36,30,29,47,51,66,37,46,27,78,46,36,34,54,62,49,96,89,42,89,87,45,56,61,31,53,66,47,61,66,72,60,74,56,40,8,66,80,49,66,28,97,40,70,45,32,33,41,51,63,46,32,67,32,32,37,40,37,40,42,38,65,91,50,68,50,48,87,86,24,70,51,34,52,41,49,56,57,49,61,71,66,66,48,56,92,52,32,66,39,34,39,38,33,28,13,57,30,62,86,51,90,52,83,57,64,48,63,70,16,45,69,57,38,72,55,45,44,65,59,43,57,75,70,58,54,73,46,76,50,58,40,71,110